Protein AF-A0A2E1ML66-F1 (afdb_monomer_lite)

Foldseek 3Di:
DDDDPPDDAPVCPPVDDDDDDDDDDPPPPQDWKWKDAQADIDIDGLVPVVVVLVVQVVHDAKMKIQPDPVSQWIWMAGQVQCKIFTGHNLDTLDMDRHHSVVVVVLVVCVSNVPDDDRDSDDPPDPVPPVVVVVVVVVVVVVVVVVVCCVPVNPVVVVVVCVVVVVPPPPPPDDDDDDPQDADSSRDGHD

pLDDT: mean 70.72, std 20.38, range [26.78, 97.06]

Structure (mmCIF, N/CA/C/O backbone):
data_AF-A0A2E1ML66-F1
#
_entry.id   AF-A0A2E1ML66-F1
#
loop_
_atom_site.group_PDB
_atom_site.id
_atom_site.type_symbol
_atom_site.label_atom_id
_atom_site.label_alt_id
_atom_site.label_comp_id
_atom_site.label_asym_id
_atom_site.label_entity_id
_atom_site.label_seq_id
_atom_site.pdbx_PDB_ins_code
_atom_site.Cartn_x
_atom_site.Cartn_y
_atom_site.Cartn_z
_atom_site.occupancy
_atom_site.B_iso_or_equiv
_atom_site.auth_seq_id
_atom_site.auth_comp_id
_atom_site.auth_asym_id
_atom_site.auth_atom_id
_atom_site.pdbx_PDB_model_num
ATOM 1 N N . MET A 1 1 ? 31.846 -11.607 -12.371 1.00 28.08 1 MET A N 1
ATOM 2 C CA . MET A 1 1 ? 31.887 -10.237 -11.825 1.00 28.08 1 MET A CA 1
ATOM 3 C C . MET A 1 1 ? 30.439 -9.795 -11.756 1.00 28.08 1 MET A C 1
ATOM 5 O O . MET A 1 1 ? 29.813 -9.690 -12.801 1.00 28.08 1 MET A O 1
ATOM 9 N N . GLU A 1 2 ? 29.871 -9.745 -10.553 1.00 26.78 2 GLU A N 1
ATOM 10 C CA . GLU A 1 2 ? 28.485 -9.322 -10.335 1.00 26.78 2 GLU A CA 1
ATOM 11 C C . GLU A 1 2 ? 28.413 -7.801 -10.421 1.00 26.78 2 GLU A C 1
ATOM 13 O O . GLU A 1 2 ? 29.158 -7.099 -9.737 1.00 26.78 2 GLU A O 1
ATOM 18 N N . TYR A 1 3 ? 27.512 -7.302 -11.257 1.00 31.62 3 TYR A N 1
ATOM 19 C CA . TYR A 1 3 ? 27.172 -5.891 -11.307 1.00 31.62 3 TYR A CA 1
ATOM 20 C C . TYR A 1 3 ? 25.820 -5.733 -10.616 1.00 31.62 3 TYR A C 1
ATOM 22 O O . TYR A 1 3 ? 24.817 -6.270 -11.081 1.00 31.62 3 TYR A O 1
ATOM 30 N N . ARG A 1 4 ? 25.795 -5.026 -9.481 1.00 32.75 4 ARG A N 1
ATOM 31 C CA . ARG A 1 4 ? 24.541 -4.560 -8.882 1.00 32.75 4 ARG A CA 1
ATOM 32 C C . ARG A 1 4 ? 24.005 -3.432 -9.752 1.00 32.75 4 ARG A C 1
ATOM 34 O O . ARG A 1 4 ? 24.628 -2.374 -9.825 1.00 32.75 4 ARG A O 1
ATOM 41 N N . ASN A 1 5 ? 22.862 -3.660 -10.390 1.00 38.47 5 ASN A N 1
ATOM 42 C CA . ASN A 1 5 ? 22.078 -2.585 -10.978 1.00 38.47 5 ASN A CA 1
ATOM 43 C C . ASN A 1 5 ? 21.561 -1.707 -9.836 1.00 38.47 5 ASN A C 1
ATOM 45 O O . ASN A 1 5 ? 20.701 -2.114 -9.062 1.00 38.47 5 ASN A O 1
ATOM 49 N N . LEU A 1 6 ? 22.130 -0.513 -9.703 1.00 42.19 6 LEU A N 1
ATOM 50 C CA . LEU A 1 6 ? 21.550 0.541 -8.885 1.00 42.19 6 LEU A CA 1
ATOM 51 C C . LEU A 1 6 ? 20.322 1.031 -9.653 1.00 42.19 6 LEU A C 1
ATOM 53 O O . LEU A 1 6 ? 20.475 1.609 -10.722 1.00 42.19 6 LEU A O 1
ATOM 57 N N . GLY A 1 7 ? 19.118 0.723 -9.171 1.00 41.38 7 GLY A N 1
ATOM 58 C CA . GLY A 1 7 ? 17.870 1.156 -9.799 1.00 41.38 7 GLY A CA 1
ATOM 59 C C . GLY A 1 7 ? 17.884 2.667 -10.036 1.00 41.38 7 GLY A C 1
ATOM 60 O O . GLY A 1 7 ? 17.899 3.453 -9.090 1.00 41.38 7 GLY A O 1
ATOM 61 N N . TYR A 1 8 ? 17.939 3.082 -11.302 1.00 47.31 8 TYR A N 1
ATOM 62 C CA . TYR A 1 8 ? 18.033 4.492 -11.667 1.00 47.31 8 TYR A CA 1
ATOM 63 C C . TYR A 1 8 ? 16.641 5.096 -11.879 1.00 47.31 8 TYR A C 1
ATOM 65 O O . TYR A 1 8 ? 15.810 4.562 -12.610 1.00 47.31 8 TYR A O 1
ATOM 73 N N . CYS A 1 9 ? 16.415 6.255 -11.258 1.00 51.44 9 CYS A N 1
ATOM 74 C CA . CYS A 1 9 ? 15.221 7.083 -11.420 1.00 51.44 9 CYS A CA 1
ATOM 75 C C . CYS A 1 9 ? 15.086 7.632 -12.859 1.00 51.44 9 CYS A C 1
ATOM 77 O O . CYS A 1 9 ? 16.076 8.039 -13.471 1.00 51.44 9 CYS A O 1
ATOM 79 N N . TYR A 1 10 ? 13.844 7.721 -13.360 1.00 48.41 10 TYR A N 1
ATOM 80 C CA . TYR A 1 10 ? 13.469 8.197 -14.705 1.00 48.41 10 TYR A CA 1
ATOM 81 C C . TYR A 1 10 ? 14.119 9.535 -15.110 1.00 48.41 10 TYR A C 1
ATOM 83 O O . TYR A 1 10 ? 14.475 9.722 -16.272 1.00 48.41 10 TYR A O 1
ATOM 91 N N . LYS A 1 11 ? 14.344 10.452 -14.159 1.00 46.97 11 LYS A N 1
ATOM 92 C CA . LYS A 1 11 ? 14.967 11.764 -14.422 1.00 46.97 11 LYS A CA 1
ATOM 93 C C . LYS A 1 11 ? 16.492 11.739 -14.598 1.00 46.97 11 LYS A C 1
ATOM 95 O O . LYS A 1 11 ? 17.054 12.745 -15.014 1.00 46.97 11 LYS A O 1
ATOM 100 N N . HIS A 1 12 ? 17.176 10.632 -14.300 1.00 50.38 12 HIS A N 1
ATOM 101 C CA . HIS A 1 12 ? 18.647 10.578 -14.278 1.00 50.38 12 HIS A CA 1
ATOM 102 C C . HIS A 1 12 ? 19.267 9.697 -15.370 1.00 50.38 12 HIS A C 1
ATOM 104 O O . HIS A 1 12 ? 20.474 9.459 -15.352 1.00 50.38 12 HIS A O 1
ATOM 110 N N . LYS A 1 13 ? 18.478 9.258 -16.358 1.00 50.44 13 LYS A N 1
ATOM 111 C CA . LYS A 1 13 ? 18.965 8.406 -17.456 1.00 50.44 13 LYS A CA 1
ATOM 112 C C . LYS A 1 13 ? 20.038 9.085 -18.324 1.00 50.44 13 LYS A C 1
ATOM 114 O O . LYS A 1 13 ? 20.899 8.404 -18.864 1.00 50.44 13 LYS A O 1
ATOM 119 N N . GLU A 1 14 ? 20.018 10.413 -18.439 1.00 51.88 14 GLU A N 1
ATOM 120 C CA . GLU A 1 14 ? 20.897 11.149 -19.365 1.00 51.88 14 GLU A CA 1
ATOM 121 C C . GLU A 1 14 ? 22.223 11.634 -18.748 1.00 51.88 14 GLU A C 1
ATOM 123 O O . GLU A 1 14 ? 23.122 12.055 -19.474 1.00 51.88 14 GLU A O 1
ATOM 128 N N . ALA A 1 15 ? 22.390 11.560 -17.421 1.00 48.19 15 ALA A N 1
ATOM 129 C CA . ALA A 1 15 ? 23.569 12.107 -16.735 1.00 48.19 15 ALA A CA 1
ATOM 130 C C . ALA A 1 15 ? 24.797 11.175 -16.750 1.00 48.19 15 ALA A C 1
ATOM 132 O O . ALA A 1 15 ? 25.911 11.609 -16.451 1.00 48.19 15 ALA A O 1
ATOM 133 N N . HIS A 1 16 ? 24.625 9.907 -17.128 1.00 44.75 16 HIS A N 1
ATOM 134 C CA . HIS A 1 16 ? 25.708 8.931 -17.188 1.00 44.75 16 HIS A CA 1
ATOM 135 C C . HIS A 1 16 ? 25.736 8.264 -18.561 1.00 44.75 16 HIS A C 1
ATOM 137 O O . HIS A 1 16 ? 24.886 7.440 -18.883 1.00 44.75 16 HIS A O 1
ATOM 143 N N . LYS A 1 17 ? 26.738 8.615 -19.377 1.00 42.28 17 LYS A N 1
ATOM 144 C CA . LYS A 1 17 ? 27.041 7.857 -20.595 1.00 42.28 17 LYS A CA 1
ATOM 145 C C . LYS A 1 17 ? 27.411 6.422 -20.196 1.00 42.28 17 LYS A C 1
ATOM 147 O O . LYS A 1 17 ? 28.351 6.265 -19.411 1.00 42.28 17 LYS A O 1
ATOM 152 N N . PRO A 1 18 ? 26.733 5.391 -20.725 1.00 43.44 18 PRO A N 1
ATOM 153 C CA . PRO A 1 18 ? 27.176 4.020 -20.552 1.00 43.44 18 PRO A CA 1
ATOM 154 C C . PRO A 1 18 ? 28.530 3.863 -21.241 1.00 43.44 18 PRO A C 1
ATOM 156 O O . PRO A 1 18 ? 28.723 4.323 -22.367 1.00 43.44 18 PRO A O 1
ATOM 159 N N . ILE A 1 19 ? 29.476 3.223 -20.564 1.00 41.84 19 ILE A N 1
ATOM 160 C CA . ILE A 1 19 ? 30.668 2.697 -21.225 1.00 41.84 19 ILE A CA 1
ATOM 161 C C . ILE A 1 19 ? 30.166 1.638 -22.229 1.00 41.84 19 ILE A C 1
ATOM 163 O O . ILE A 1 19 ? 29.432 0.732 -21.840 1.00 41.84 19 ILE A O 1
ATOM 167 N N . GLU A 1 20 ? 30.491 1.833 -23.514 1.00 44.81 20 GLU A N 1
ATOM 168 C CA . GLU A 1 20 ? 30.078 1.047 -24.699 1.00 44.81 20 GLU A CA 1
ATOM 169 C C . GLU A 1 20 ? 30.313 -0.479 -24.520 1.00 44.81 20 GLU A C 1
ATOM 171 O O . GLU A 1 20 ? 31.141 -0.879 -23.708 1.00 44.81 20 GLU A O 1
ATOM 176 N N . LYS A 1 21 ? 29.723 -1.440 -25.249 1.00 41.03 21 LYS A N 1
ATOM 177 C CA . LYS A 1 21 ? 29.093 -1.495 -26.580 1.00 41.03 21 LYS A CA 1
ATOM 178 C C . LYS A 1 21 ? 28.349 -2.843 -26.671 1.00 41.03 21 LYS A C 1
ATOM 180 O O . LYS A 1 21 ? 28.989 -3.867 -26.442 1.00 41.03 21 LYS A O 1
ATOM 185 N N . ILE A 1 22 ? 27.065 -2.885 -27.033 1.00 38.62 22 ILE A N 1
ATOM 186 C CA . ILE A 1 22 ? 26.428 -4.099 -27.583 1.00 38.62 22 ILE A CA 1
ATOM 187 C C . ILE A 1 22 ? 25.499 -3.660 -28.713 1.00 38.62 22 ILE A C 1
ATOM 189 O O . ILE A 1 22 ? 24.529 -2.941 -28.489 1.00 38.62 22 ILE A O 1
ATOM 193 N N . ASP A 1 23 ? 25.833 -4.094 -29.926 1.00 46.88 23 ASP A N 1
ATOM 194 C CA . ASP A 1 23 ? 24.954 -4.051 -31.086 1.00 46.88 23 ASP A CA 1
ATOM 195 C C . ASP A 1 23 ? 23.757 -4.977 -30.834 1.00 46.88 23 ASP A C 1
ATOM 197 O O . ASP A 1 23 ? 23.847 -6.192 -30.996 1.00 46.88 23 ASP A O 1
ATOM 201 N N . SER A 1 24 ? 22.626 -4.410 -30.431 1.00 39.28 24 SER A N 1
ATOM 202 C CA . SER A 1 24 ? 21.315 -5.020 -30.639 1.00 39.28 24 SER A CA 1
ATOM 203 C C . SER A 1 24 ? 20.256 -3.938 -30.499 1.00 39.28 24 SER A C 1
ATOM 205 O O . SER A 1 24 ? 20.097 -3.383 -29.417 1.00 39.28 24 SER A O 1
ATOM 207 N N . GLU A 1 25 ? 19.596 -3.636 -31.617 1.00 40.59 25 GLU A N 1
ATOM 208 C CA . GLU A 1 25 ? 18.355 -2.868 -31.763 1.00 40.59 25 GLU A CA 1
ATOM 209 C C . GLU A 1 25 ? 17.733 -2.403 -30.434 1.00 40.59 25 GLU A C 1
ATOM 211 O O . GLU A 1 25 ? 16.982 -3.141 -29.792 1.00 40.59 25 GLU A O 1
ATOM 216 N N . GLU A 1 26 ? 18.016 -1.158 -30.032 1.00 40.75 26 GLU A N 1
ATOM 217 C CA . GLU A 1 26 ? 17.294 -0.490 -28.949 1.00 40.75 26 GLU A CA 1
ATOM 218 C C . GLU A 1 26 ? 15.844 -0.251 -29.392 1.00 40.75 26 GLU A C 1
ATOM 220 O O . GLU A 1 26 ? 15.434 0.840 -29.792 1.00 40.75 26 GLU A O 1
ATOM 225 N N .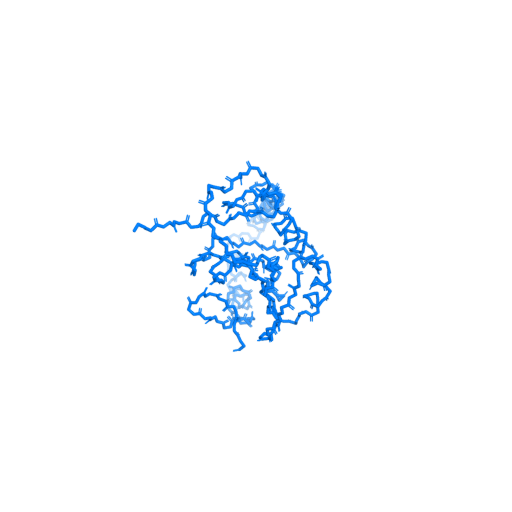 LYS A 1 27 ? 15.011 -1.285 -29.265 1.00 38.97 27 LYS A N 1
ATOM 226 C CA . LYS A 1 27 ? 13.633 -1.057 -28.853 1.00 38.97 27 LYS A CA 1
ATOM 227 C C . LYS A 1 27 ? 13.736 -0.417 -27.481 1.00 38.97 27 LYS A C 1
ATOM 229 O O . LYS A 1 27 ? 14.063 -1.101 -26.518 1.00 38.97 27 LYS A O 1
ATOM 234 N N . SER A 1 28 ? 13.504 0.892 -27.424 1.00 40.66 28 SER A N 1
ATOM 235 C CA . SER A 1 28 ? 13.158 1.620 -26.206 1.00 40.66 28 SER A CA 1
ATOM 236 C C . SER A 1 28 ? 12.235 0.737 -25.366 1.00 40.66 28 SER A C 1
ATOM 238 O O . SER A 1 28 ? 11.046 0.638 -25.665 1.00 40.66 28 SER A O 1
ATOM 240 N N . SER A 1 29 ? 12.787 0.036 -24.377 1.00 49.38 29 SER A N 1
ATOM 241 C CA . SER A 1 29 ? 12.029 -0.800 -23.460 1.00 49.38 29 SER A CA 1
ATOM 242 C C . SER A 1 29 ? 11.268 0.158 -22.562 1.00 49.38 29 SER A C 1
ATOM 244 O O . SER A 1 29 ? 11.788 0.673 -21.574 1.00 49.38 29 SER A O 1
ATOM 246 N N . GLU A 1 30 ? 10.061 0.514 -22.992 1.00 57.38 30 GLU A N 1
ATOM 247 C CA . GLU A 1 30 ? 9.160 1.319 -22.187 1.00 57.38 30 GLU A CA 1
ATOM 248 C C . GLU A 1 30 ? 8.979 0.607 -20.845 1.00 57.38 30 GLU A C 1
ATOM 250 O O . GLU A 1 30 ? 8.582 -0.556 -20.791 1.00 57.38 30 GLU A O 1
ATOM 255 N N . ALA A 1 31 ? 9.376 1.277 -19.763 1.00 73.56 31 ALA A N 1
ATOM 256 C CA . ALA A 1 31 ? 9.231 0.726 -18.429 1.00 73.56 31 ALA A CA 1
ATOM 257 C C . ALA A 1 31 ? 7.738 0.702 -18.099 1.00 73.56 31 ALA A C 1
ATOM 259 O O . ALA A 1 31 ? 7.090 1.753 -18.082 1.00 73.56 31 ALA A O 1
ATOM 260 N N . ASN A 1 32 ? 7.200 -0.486 -17.858 1.00 85.69 32 ASN A N 1
ATOM 261 C CA . ASN A 1 32 ? 5.822 -0.659 -17.436 1.00 85.69 32 ASN A CA 1
ATOM 262 C C . ASN A 1 32 ? 5.739 -0.734 -15.911 1.00 85.69 32 ASN A C 1
ATOM 264 O O . ASN A 1 32 ? 6.609 -1.299 -15.248 1.00 85.69 32 ASN A O 1
ATOM 268 N N . ILE A 1 33 ? 4.668 -0.177 -15.360 1.00 87.56 33 ILE A N 1
ATOM 269 C CA . ILE A 1 33 ? 4.325 -0.241 -13.944 1.00 87.56 33 ILE A CA 1
ATOM 270 C C . ILE A 1 33 ? 3.290 -1.342 -13.766 1.00 87.56 33 ILE A C 1
ATOM 272 O O . ILE A 1 33 ? 2.240 -1.335 -14.414 1.00 87.56 33 ILE A O 1
ATOM 276 N N . ARG A 1 34 ? 3.573 -2.270 -12.855 1.00 92.06 34 ARG A N 1
ATOM 277 C CA . ARG A 1 34 ? 2.635 -3.319 -12.450 1.00 92.06 34 ARG A CA 1
ATOM 278 C C . ARG A 1 34 ? 1.906 -2.895 -11.189 1.00 92.06 34 ARG A C 1
ATOM 280 O O . ARG A 1 34 ? 2.483 -2.298 -10.281 1.00 92.06 34 ARG A O 1
ATOM 287 N N . TYR A 1 35 ? 0.621 -3.206 -11.135 1.00 94.19 35 TYR A N 1
ATOM 288 C CA . TYR A 1 35 ? -0.203 -2.895 -9.979 1.00 94.19 35 TYR A CA 1
ATOM 289 C C . TYR A 1 35 ? -1.290 -3.945 -9.771 1.00 94.19 35 TYR A C 1
ATOM 291 O O . TYR A 1 35 ? -1.680 -4.681 -10.679 1.00 94.19 35 TYR A O 1
ATOM 299 N N . ASN A 1 36 ? -1.778 -4.034 -8.541 1.00 95.69 36 ASN A N 1
ATOM 300 C CA . ASN A 1 36 ? -2.840 -4.936 -8.135 1.00 95.69 36 ASN A CA 1
ATOM 301 C C . ASN A 1 36 ? -3.981 -4.146 -7.497 1.00 95.69 36 ASN A C 1
ATOM 303 O O . ASN A 1 36 ? -3.736 -3.270 -6.671 1.00 95.69 36 ASN A O 1
ATOM 307 N N . ILE A 1 37 ? -5.222 -4.472 -7.845 1.00 95.69 37 ILE A N 1
ATOM 308 C CA . ILE A 1 37 ? -6.418 -3.930 -7.195 1.00 95.69 37 ILE A CA 1
ATOM 309 C C . ILE A 1 37 ? -7.280 -5.102 -6.760 1.00 95.69 37 ILE A C 1
ATOM 311 O O . ILE A 1 37 ? -7.780 -5.848 -7.606 1.00 95.69 37 ILE A O 1
ATOM 315 N N . ASP A 1 38 ? -7.474 -5.238 -5.450 1.00 95.06 38 ASP A N 1
ATOM 316 C CA . ASP A 1 38 ? -8.320 -6.272 -4.849 1.00 95.06 38 ASP A CA 1
ATOM 317 C C . ASP A 1 38 ? -8.040 -7.687 -5.398 1.00 95.06 38 ASP A C 1
ATOM 319 O O . ASP A 1 38 ? -8.965 -8.433 -5.710 1.00 95.06 38 ASP A O 1
ATOM 323 N N . GLY A 1 39 ? -6.766 -8.038 -5.586 1.00 91.50 39 GLY A N 1
ATOM 324 C CA . GLY A 1 39 ? -6.323 -9.337 -6.102 1.00 91.50 39 GLY A CA 1
ATOM 325 C C . GLY A 1 39 ? -6.095 -9.375 -7.617 1.00 91.50 39 GLY A C 1
ATOM 326 O O . GLY A 1 39 ? -5.332 -10.217 -8.094 1.00 91.50 39 GLY A O 1
ATOM 327 N N . LYS A 1 40 ? -6.647 -8.434 -8.391 1.00 94.12 40 LYS A N 1
ATOM 328 C CA . LYS A 1 40 ? -6.488 -8.389 -9.856 1.00 94.12 40 LYS A CA 1
ATOM 329 C C . LYS A 1 40 ? -5.223 -7.644 -10.261 1.00 94.12 40 LYS A C 1
ATOM 331 O O . LYS A 1 40 ? -5.034 -6.510 -9.837 1.00 94.12 40 LYS A O 1
ATOM 336 N N . LYS A 1 41 ? -4.391 -8.266 -11.100 1.00 93.94 41 LYS A N 1
ATOM 337 C CA . LYS A 1 41 ? -3.137 -7.696 -11.616 1.00 93.94 41 LYS A CA 1
ATOM 338 C C . LYS A 1 41 ? -3.372 -6.903 -12.903 1.00 93.94 41 LYS A C 1
ATOM 340 O O . LYS A 1 41 ? -4.165 -7.322 -13.743 1.00 93.94 41 LYS A O 1
ATOM 345 N N . TYR A 1 42 ? -2.644 -5.806 -13.050 1.00 93.38 42 TYR A N 1
ATOM 346 C CA . TYR A 1 42 ? -2.673 -4.901 -14.191 1.00 93.38 42 TYR A CA 1
ATOM 347 C C . TYR A 1 42 ? -1.264 -4.384 -14.487 1.00 93.38 42 TYR A C 1
ATOM 349 O O . TYR A 1 42 ? -0.369 -4.456 -13.641 1.00 93.38 42 TYR A O 1
ATOM 357 N N . GLU A 1 43 ? -1.096 -3.832 -15.681 1.00 92.38 43 GLU A N 1
ATOM 358 C CA . GLU A 1 43 ? 0.153 -3.259 -16.162 1.00 92.38 43 GLU A CA 1
ATOM 359 C C . GLU A 1 43 ? -0.160 -2.022 -17.011 1.00 92.38 43 GLU A C 1
ATOM 361 O O . GLU A 1 43 ? -1.171 -1.997 -17.716 1.00 92.38 43 GLU A O 1
ATOM 366 N N . ILE A 1 44 ? 0.662 -0.982 -16.900 1.00 88.06 44 ILE A N 1
ATOM 367 C CA . ILE A 1 44 ? 0.502 0.274 -17.642 1.00 88.06 44 ILE A CA 1
ATOM 368 C C . ILE A 1 44 ? 1.863 0.877 -17.980 1.00 88.06 44 ILE A C 1
ATOM 370 O O . ILE A 1 44 ? 2.831 0.669 -17.249 1.00 88.06 44 ILE A O 1
ATOM 374 N N . SER A 1 45 ? 1.945 1.651 -19.060 1.00 85.25 45 SER A N 1
ATOM 375 C CA . SER A 1 45 ? 3.158 2.403 -19.376 1.00 85.25 45 SER A CA 1
ATOM 376 C C . SER A 1 45 ? 3.471 3.410 -18.267 1.00 85.25 45 SER A C 1
ATOM 378 O O . SER A 1 45 ? 2.590 4.131 -17.795 1.00 85.25 45 SER A O 1
ATOM 380 N N . SER A 1 46 ? 4.744 3.542 -17.890 1.00 77.69 46 SER A N 1
ATOM 381 C CA . SER A 1 46 ? 5.195 4.600 -16.969 1.00 77.69 46 SER A CA 1
ATOM 382 C C . SER A 1 46 ? 4.908 6.026 -17.465 1.00 77.69 46 SER A C 1
ATOM 384 O O . SER A 1 46 ? 4.946 6.963 -16.673 1.00 77.69 46 SER A O 1
ATOM 386 N N . LYS A 1 47 ? 4.575 6.222 -18.748 1.00 80.56 47 LYS A N 1
ATOM 387 C CA . LYS A 1 47 ? 4.136 7.523 -19.289 1.00 80.56 47 LYS A CA 1
ATOM 388 C C . LYS A 1 47 ? 2.693 7.877 -18.913 1.00 80.56 47 LYS A C 1
ATOM 390 O O . LYS A 1 47 ? 2.322 9.044 -18.969 1.00 80.56 47 LYS A O 1
ATOM 395 N N . GLU A 1 48 ? 1.901 6.890 -18.505 1.00 84.94 48 GLU A N 1
ATOM 396 C CA . GLU A 1 48 ? 0.455 6.995 -18.279 1.00 84.94 48 GLU A CA 1
ATOM 397 C C . GLU A 1 48 ? 0.102 6.820 -16.788 1.00 84.94 48 GLU A C 1
ATOM 399 O O . GLU A 1 48 ? -1.000 6.411 -16.431 1.00 84.94 48 GLU A O 1
ATOM 404 N N . ILE A 1 49 ? 1.030 7.156 -15.878 1.00 81.25 49 ILE A N 1
ATOM 405 C CA . ILE A 1 49 ? 0.853 7.019 -14.415 1.00 81.25 49 ILE A CA 1
ATOM 406 C C . ILE A 1 49 ? -0.449 7.663 -13.918 1.00 81.25 49 ILE A C 1
ATOM 408 O O . ILE A 1 49 ? -1.113 7.118 -13.037 1.00 81.25 49 ILE A O 1
ATOM 412 N N . ASP A 1 50 ? -0.834 8.811 -14.477 1.00 85.50 50 ASP A N 1
ATOM 413 C CA . ASP A 1 50 ? -2.060 9.505 -14.073 1.00 85.50 50 ASP A CA 1
ATOM 414 C C . ASP A 1 50 ? -3.327 8.690 -14.390 1.00 85.50 50 ASP A C 1
ATOM 416 O O . ASP A 1 50 ? -4.299 8.743 -13.631 1.00 85.50 50 ASP A O 1
ATOM 420 N N . GLU A 1 51 ? -3.305 7.870 -15.442 1.00 88.12 51 GLU A N 1
ATOM 421 C CA . GLU A 1 51 ? -4.415 6.982 -15.790 1.00 88.12 51 GLU A CA 1
ATOM 422 C C . GLU A 1 51 ? -4.549 5.819 -14.802 1.00 88.12 51 GLU A C 1
ATOM 424 O O . GLU A 1 51 ? -5.668 5.392 -14.517 1.00 88.12 51 GLU A O 1
ATOM 429 N N . MET A 1 52 ? -3.442 5.364 -14.200 1.00 91.38 52 MET A N 1
ATOM 430 C CA . MET A 1 52 ? -3.427 4.322 -13.161 1.00 91.38 52 MET A CA 1
ATOM 431 C C . MET A 1 52 ? -4.127 4.766 -11.869 1.00 91.38 52 MET A C 1
ATOM 433 O O . MET A 1 52 ? -4.747 3.952 -11.184 1.00 91.38 52 MET A O 1
ATOM 437 N N . LEU A 1 53 ? -4.079 6.053 -11.513 1.00 89.12 53 LEU A N 1
ATOM 438 C CA . LEU A 1 53 ? -4.685 6.545 -10.266 1.00 89.12 53 LEU A CA 1
ATOM 439 C C . LEU A 1 53 ? -6.218 6.396 -10.260 1.00 89.12 53 LEU A C 1
ATOM 441 O O . LEU A 1 53 ? -6.830 6.174 -9.211 1.00 89.12 53 LEU A O 1
ATOM 445 N N . ILE A 1 54 ? -6.848 6.472 -11.436 1.00 90.75 54 ILE A N 1
ATOM 446 C CA . ILE A 1 54 ? -8.304 6.373 -11.607 1.00 90.75 54 ILE A CA 1
ATOM 447 C C . ILE A 1 54 ? -8.851 5.009 -11.143 1.00 90.75 54 ILE A C 1
ATOM 449 O O . ILE A 1 54 ? -9.799 4.995 -10.347 1.00 90.75 54 ILE A O 1
ATOM 453 N N . PRO A 1 55 ? -8.331 3.855 -11.608 1.00 93.31 55 PRO A N 1
ATOM 454 C CA . PRO A 1 55 ? -8.763 2.554 -11.118 1.00 93.31 55 PRO A CA 1
ATOM 455 C C . PRO A 1 55 ? -8.325 2.286 -9.672 1.00 93.31 55 PRO A C 1
ATOM 457 O O . PRO A 1 55 ? -9.125 1.711 -8.933 1.00 93.31 55 PRO A O 1
ATOM 460 N N . LEU A 1 56 ? -7.148 2.748 -9.217 1.00 93.38 56 LEU A N 1
ATOM 461 C CA . LEU A 1 56 ? -6.725 2.586 -7.812 1.00 93.38 56 LEU A CA 1
ATOM 462 C C . LEU A 1 56 ? -7.733 3.211 -6.835 1.00 93.38 56 LEU A C 1
ATOM 464 O O . LEU A 1 56 ? -8.047 2.622 -5.800 1.00 93.38 56 LEU A O 1
ATOM 468 N N . LYS A 1 57 ? -8.322 4.362 -7.195 1.00 92.56 57 LYS A N 1
ATOM 469 C CA . LYS A 1 57 ? -9.362 5.033 -6.394 1.00 92.56 57 LYS A CA 1
ATOM 470 C C . LYS A 1 57 ? -10.624 4.189 -6.196 1.00 92.56 57 LYS A C 1
ATOM 472 O O . LYS A 1 57 ? -11.381 4.405 -5.254 1.00 92.56 57 LYS A O 1
ATOM 477 N N . LYS A 1 58 ? -10.872 3.231 -7.090 1.00 93.44 58 LYS A N 1
ATOM 478 C CA . LYS A 1 58 ? -12.050 2.353 -7.058 1.00 93.44 58 LYS A CA 1
ATOM 479 C C . LYS A 1 58 ? -11.814 1.065 -6.260 1.00 93.44 58 LYS A C 1
ATOM 481 O O . LYS A 1 58 ? -12.734 0.248 -6.182 1.00 93.44 58 LYS A O 1
ATOM 486 N N . ALA A 1 59 ? -10.622 0.875 -5.687 1.00 94.06 59 ALA A N 1
ATOM 487 C CA . ALA A 1 59 ? -10.307 -0.281 -4.854 1.00 94.06 59 ALA A CA 1
ATOM 488 C C . ALA A 1 59 ? -11.252 -0.371 -3.647 1.00 94.06 59 ALA A C 1
ATOM 490 O O . ALA A 1 59 ? -11.543 0.627 -2.985 1.00 94.06 59 ALA A O 1
ATOM 491 N N . LYS A 1 60 ? -11.724 -1.579 -3.341 1.00 94.00 60 LYS A N 1
ATOM 492 C CA . LYS A 1 60 ? -12.655 -1.836 -2.231 1.00 94.00 60 LYS A CA 1
ATOM 493 C C . LYS A 1 60 ? -11.944 -2.311 -0.971 1.00 94.00 60 LYS A C 1
ATOM 495 O O . LYS A 1 60 ? -12.394 -2.017 0.136 1.00 94.00 60 LYS A O 1
ATOM 500 N N . LYS A 1 61 ? -10.881 -3.098 -1.129 1.00 93.94 61 LYS A N 1
ATOM 501 C CA . LYS A 1 61 ? -10.117 -3.721 -0.045 1.00 93.94 61 LYS A CA 1
ATOM 502 C C . LYS A 1 61 ? -8.724 -3.105 0.022 1.00 93.94 61 LYS A C 1
ATOM 504 O O . LYS A 1 61 ? -8.356 -2.561 1.065 1.00 93.94 61 LYS A O 1
ATOM 509 N N . TYR A 1 62 ? -7.974 -3.191 -1.072 1.00 95.69 62 TYR A N 1
ATOM 510 C CA . TYR A 1 62 ? -6.595 -2.729 -1.146 1.00 95.69 62 TYR A CA 1
ATOM 511 C C . TYR A 1 62 ? -6.126 -2.524 -2.584 1.00 95.69 62 TYR A C 1
ATOM 513 O O . TYR A 1 62 ? -6.702 -3.049 -3.539 1.00 95.69 62 TYR A O 1
ATOM 521 N N . TRP A 1 63 ? -5.017 -1.809 -2.718 1.00 97.06 63 TRP A N 1
ATOM 522 C CA . TRP A 1 63 ? -4.234 -1.793 -3.944 1.00 97.06 63 TRP A CA 1
ATOM 523 C C . TRP A 1 63 ? -2.741 -1.920 -3.644 1.00 97.06 63 TRP A C 1
ATOM 525 O O . TRP A 1 63 ? -2.309 -1.630 -2.529 1.00 97.06 63 TRP A O 1
ATOM 535 N N . ILE A 1 64 ? -1.974 -2.381 -4.630 1.00 95.75 64 ILE A N 1
ATOM 536 C CA . ILE A 1 64 ? -0.516 -2.562 -4.583 1.00 95.75 64 ILE A CA 1
ATOM 537 C C . ILE A 1 64 ? 0.067 -1.958 -5.858 1.00 95.75 64 ILE A C 1
ATOM 539 O O . ILE A 1 64 ? -0.505 -2.160 -6.925 1.00 95.75 64 ILE A O 1
ATOM 543 N N . VAL A 1 65 ? 1.182 -1.243 -5.769 1.00 94.12 65 VAL A N 1
ATOM 544 C CA . VAL A 1 65 ? 1.932 -0.728 -6.921 1.00 94.12 65 VAL A CA 1
ATOM 545 C C . VAL A 1 65 ? 3.386 -1.141 -6.765 1.00 94.12 65 VAL A C 1
ATOM 547 O O . VAL A 1 65 ? 4.015 -0.816 -5.756 1.00 94.12 65 VAL A O 1
ATOM 550 N N . ASP A 1 66 ? 3.898 -1.862 -7.757 1.00 91.38 66 ASP A N 1
ATOM 551 C CA . ASP A 1 66 ? 5.296 -2.269 -7.814 1.00 91.38 66 ASP A CA 1
ATOM 552 C C . ASP A 1 66 ? 6.153 -1.094 -8.289 1.00 91.38 66 ASP A C 1
ATOM 554 O O . ASP A 1 66 ? 5.824 -0.418 -9.267 1.00 91.38 66 ASP A O 1
ATOM 558 N N . LEU A 1 67 ? 7.244 -0.843 -7.571 1.00 85.69 67 LEU A N 1
ATOM 559 C CA . LEU A 1 67 ? 8.170 0.261 -7.823 1.00 85.69 67 LEU A CA 1
ATOM 560 C C . LEU A 1 67 ? 9.441 -0.230 -8.521 1.00 85.69 67 LEU A C 1
ATOM 562 O O . LEU A 1 67 ? 10.018 0.494 -9.331 1.00 85.69 67 LEU A O 1
ATOM 566 N N . GLY A 1 68 ? 9.843 -1.470 -8.228 1.00 73.19 68 GLY A N 1
ATOM 567 C CA . GLY A 1 68 ? 10.973 -2.157 -8.845 1.00 73.19 68 GLY A CA 1
ATOM 568 C C . GLY A 1 68 ? 10.588 -3.082 -10.007 1.00 73.19 68 GLY A C 1
ATOM 569 O O . GLY A 1 68 ? 9.456 -3.562 -10.134 1.00 73.19 68 GLY A O 1
ATOM 570 N N . ILE A 1 69 ? 11.580 -3.391 -10.848 1.00 70.62 69 ILE A N 1
ATOM 571 C CA . ILE A 1 69 ? 11.464 -4.403 -11.916 1.00 70.62 69 ILE A CA 1
ATOM 572 C C . ILE A 1 69 ? 11.356 -5.817 -11.323 1.00 70.62 69 ILE A C 1
ATOM 574 O O . ILE A 1 69 ? 10.705 -6.681 -11.911 1.00 70.62 69 ILE A O 1
ATOM 578 N N . ASP A 1 70 ? 11.899 -6.043 -10.130 1.00 75.44 70 ASP A N 1
ATOM 579 C CA . ASP A 1 70 ? 11.933 -7.368 -9.505 1.00 75.44 70 ASP A CA 1
ATOM 580 C C . ASP A 1 70 ? 10.751 -7.613 -8.546 1.00 75.44 70 ASP A C 1
ATOM 582 O O . ASP A 1 70 ? 10.667 -8.668 -7.923 1.00 75.44 70 ASP A O 1
ATOM 586 N N . GLU A 1 71 ? 9.793 -6.673 -8.474 1.00 79.38 71 GLU A N 1
ATOM 587 C CA . GLU A 1 71 ? 8.620 -6.709 -7.574 1.00 79.38 71 GLU A CA 1
ATOM 588 C C . GLU A 1 71 ? 8.954 -6.788 -6.070 1.00 79.38 71 GLU A C 1
ATOM 590 O O . GLU A 1 71 ? 8.084 -7.075 -5.240 1.00 79.38 71 GLU A O 1
ATOM 595 N N . ASP A 1 72 ? 10.212 -6.552 -5.724 1.00 82.06 72 ASP A N 1
ATOM 596 C CA . ASP A 1 72 ? 10.772 -6.582 -4.380 1.00 82.06 72 ASP A CA 1
ATOM 597 C C . ASP A 1 72 ? 10.513 -5.281 -3.614 1.00 82.06 72 ASP A C 1
ATOM 599 O O . ASP A 1 72 ? 10.246 -5.335 -2.411 1.00 82.06 72 ASP A O 1
ATOM 603 N N . GLU A 1 73 ? 10.520 -4.147 -4.319 1.00 88.31 73 GLU A N 1
ATOM 604 C CA . GLU A 1 73 ? 10.104 -2.836 -3.820 1.00 88.31 73 GLU A CA 1
ATOM 605 C C . GLU A 1 73 ? 8.683 -2.499 -4.298 1.00 88.31 73 GLU A C 1
ATOM 607 O O . GLU A 1 73 ? 8.400 -2.432 -5.502 1.00 88.31 73 GLU A O 1
ATOM 612 N N . PHE A 1 74 ? 7.769 -2.271 -3.354 1.00 90.44 74 PHE A N 1
ATOM 613 C CA . PHE A 1 74 ? 6.377 -1.941 -3.646 1.00 90.44 74 PHE A CA 1
ATOM 614 C C . PHE A 1 74 ? 5.730 -1.099 -2.546 1.00 90.44 74 PHE A C 1
ATOM 616 O O . PHE A 1 74 ? 6.150 -1.076 -1.385 1.00 90.44 74 PHE A O 1
ATOM 623 N N . VAL A 1 75 ? 4.628 -0.446 -2.905 1.00 93.44 75 VAL A N 1
ATOM 624 C CA . VAL A 1 75 ? 3.704 0.154 -1.940 1.00 93.44 75 VAL A CA 1
ATOM 625 C C . VAL A 1 75 ? 2.342 -0.485 -2.007 1.00 93.44 75 VAL A C 1
ATOM 627 O O . VAL A 1 75 ? 1.882 -0.905 -3.066 1.00 93.44 75 VAL A O 1
ATOM 630 N N . GLN A 1 76 ? 1.665 -0.523 -0.868 1.00 95.94 76 GLN A N 1
ATOM 631 C CA . GLN A 1 76 ? 0.299 -1.013 -0.802 1.00 95.94 76 GLN A CA 1
ATOM 632 C C . GLN A 1 76 ? -0.542 -0.233 0.190 1.00 95.94 76 GLN A C 1
ATOM 634 O O . GLN A 1 76 ? -0.062 0.209 1.232 1.00 95.94 76 GLN A O 1
ATOM 639 N N . TYR A 1 77 ? -1.821 -0.098 -0.130 1.00 96.31 77 TYR A N 1
ATOM 640 C CA . TYR A 1 77 ? -2.771 0.675 0.652 1.00 96.31 77 TYR A CA 1
ATOM 641 C C . TYR A 1 77 ? -3.947 -0.182 1.085 1.00 96.31 77 TYR A C 1
ATOM 643 O O . TYR A 1 77 ? -4.588 -0.831 0.259 1.00 96.31 77 TYR A O 1
ATOM 651 N N . ALA A 1 78 ? -4.269 -0.143 2.374 1.00 95.62 78 ALA A N 1
ATOM 652 C CA . ALA A 1 78 ? -5.435 -0.813 2.933 1.00 95.62 78 ALA A CA 1
ATOM 653 C C . ALA A 1 78 ? -6.593 0.181 3.099 1.00 95.62 78 ALA A C 1
ATOM 655 O O . ALA A 1 78 ? -6.596 0.996 4.024 1.00 95.62 78 ALA A O 1
ATOM 656 N N . VAL A 1 79 ? -7.625 0.060 2.255 1.00 91.94 79 VAL A N 1
ATOM 657 C CA . VAL A 1 79 ? -8.745 1.021 2.169 1.00 91.94 79 VAL A CA 1
ATOM 658 C C . VAL A 1 79 ? -9.482 1.155 3.499 1.00 91.94 79 VAL A C 1
ATOM 660 O O . VAL A 1 79 ? -9.743 2.255 3.964 1.00 91.94 79 VAL A O 1
ATOM 663 N N . LYS A 1 80 ? -9.779 0.038 4.169 1.00 92.00 80 LYS A N 1
ATOM 664 C CA . LYS A 1 80 ? -10.490 0.076 5.459 1.00 92.00 80 LYS A CA 1
ATOM 665 C C . LYS A 1 80 ? -9.659 0.656 6.601 1.00 92.00 80 LYS A C 1
ATOM 667 O O . LYS A 1 80 ? -10.225 1.157 7.567 1.00 92.00 80 LYS A O 1
ATOM 672 N N . LYS A 1 81 ? -8.333 0.540 6.521 1.00 90.19 81 LYS A N 1
ATOM 673 C CA . LYS A 1 81 ? -7.421 1.003 7.574 1.00 90.19 81 LYS A CA 1
ATOM 674 C C . LYS A 1 81 ? -6.968 2.444 7.359 1.00 90.19 81 LYS A C 1
ATOM 676 O O . LYS A 1 81 ? -6.503 3.064 8.314 1.00 90.19 81 LYS A O 1
ATOM 681 N N . ASN A 1 82 ? -7.148 2.971 6.145 1.00 93.69 82 ASN A N 1
ATOM 682 C CA . ASN A 1 82 ? -6.550 4.222 5.692 1.00 93.69 82 ASN A CA 1
ATOM 683 C C . ASN A 1 82 ? -5.048 4.231 5.991 1.00 93.69 82 ASN A C 1
ATOM 685 O O . ASN A 1 82 ? -4.551 5.088 6.716 1.00 93.69 82 ASN A O 1
ATOM 689 N N . GLU A 1 83 ? -4.348 3.205 5.519 1.00 93.00 83 GLU A N 1
ATOM 690 C CA . GLU A 1 83 ? -2.951 2.944 5.861 1.00 93.00 83 GLU A CA 1
ATOM 691 C C . GLU A 1 83 ? -2.171 2.627 4.587 1.00 93.00 83 GLU A C 1
ATOM 693 O O . GLU A 1 83 ? -2.578 1.750 3.821 1.00 93.00 83 GLU A O 1
ATOM 698 N N . LEU A 1 84 ? -1.074 3.357 4.373 1.00 93.81 84 LEU A N 1
ATOM 699 C CA . LEU A 1 84 ? -0.118 3.136 3.294 1.00 93.81 84 LEU A CA 1
ATOM 700 C C . LEU A 1 84 ? 1.135 2.475 3.870 1.00 93.81 84 LEU A C 1
ATOM 702 O O . LEU A 1 84 ? 1.693 2.941 4.864 1.00 93.81 84 LEU A O 1
ATOM 706 N N . GLU A 1 85 ? 1.582 1.407 3.225 1.00 92.62 85 GLU A N 1
ATOM 707 C CA . GLU A 1 85 ? 2.789 0.677 3.589 1.00 92.62 85 GLU A CA 1
ATOM 708 C C . GLU A 1 85 ? 3.804 0.734 2.452 1.00 92.62 85 GLU A C 1
ATOM 710 O O . GLU A 1 85 ? 3.441 0.572 1.285 1.00 92.62 85 GLU A O 1
ATOM 715 N N . HIS A 1 86 ? 5.071 0.895 2.818 1.00 90.00 86 HIS A N 1
ATOM 716 C CA . HIS A 1 86 ? 6.216 0.750 1.930 1.00 90.00 86 HIS A CA 1
ATOM 717 C C . HIS A 1 86 ? 6.978 -0.523 2.295 1.00 90.00 86 HIS A C 1
ATOM 719 O O . HIS A 1 86 ? 7.304 -0.757 3.466 1.00 90.00 86 HIS A O 1
ATOM 725 N N . TRP A 1 87 ? 7.228 -1.348 1.287 1.00 88.69 87 TRP A N 1
ATOM 726 C CA . TRP A 1 87 ? 7.902 -2.628 1.399 1.00 88.69 87 TRP A CA 1
ATOM 727 C C . TRP A 1 87 ? 9.082 -2.680 0.445 1.00 88.69 87 TRP A C 1
ATOM 729 O O . TRP A 1 87 ? 8.971 -2.262 -0.702 1.00 88.69 87 TRP A O 1
ATOM 739 N N . ASP A 1 88 ? 10.178 -3.242 0.935 1.00 84.50 88 ASP A N 1
ATOM 740 C CA . ASP A 1 88 ? 11.388 -3.499 0.168 1.00 84.50 88 ASP A CA 1
ATOM 741 C C . ASP A 1 88 ? 11.973 -4.834 0.635 1.00 84.50 88 ASP A C 1
ATOM 743 O O . ASP A 1 88 ? 12.052 -5.106 1.840 1.00 84.50 88 ASP A O 1
ATOM 747 N N . ASN A 1 89 ? 12.345 -5.701 -0.306 1.00 85.50 89 ASN A N 1
ATOM 748 C CA . ASN A 1 89 ? 12.976 -6.990 -0.032 1.00 85.50 89 ASN A CA 1
ATOM 749 C C . ASN A 1 89 ? 12.203 -7.832 1.009 1.00 85.50 89 ASN A C 1
ATOM 751 O O . ASN A 1 89 ? 12.773 -8.389 1.952 1.00 85.50 89 ASN A O 1
ATOM 755 N N . SER A 1 90 ? 10.874 -7.910 0.847 1.00 84.38 90 SER A N 1
ATOM 756 C CA . SER A 1 90 ? 9.939 -8.614 1.752 1.00 84.38 90 SER A CA 1
ATOM 757 C C . SER A 1 90 ? 9.925 -8.099 3.198 1.00 84.38 90 SER A C 1
ATOM 759 O O . SER A 1 90 ? 9.429 -8.767 4.109 1.00 84.38 90 SER A O 1
ATOM 761 N N . LYS A 1 91 ? 10.454 -6.899 3.439 1.00 84.19 91 LYS A N 1
ATOM 762 C CA . LYS A 1 91 ? 10.413 -6.231 4.737 1.00 84.19 91 LYS A CA 1
ATOM 763 C C . LYS A 1 91 ? 9.566 -4.981 4.624 1.00 84.19 91 LYS A C 1
ATOM 765 O O . LYS A 1 91 ? 9.767 -4.151 3.744 1.00 84.19 91 LYS A O 1
ATOM 770 N N . LYS A 1 92 ? 8.639 -4.819 5.566 1.00 87.62 92 LYS A N 1
ATOM 771 C CA . LYS A 1 92 ? 7.938 -3.550 5.727 1.00 87.62 92 LYS A CA 1
ATOM 772 C C . LYS A 1 92 ? 8.935 -2.522 6.237 1.00 87.62 92 LYS A C 1
ATOM 774 O O . LYS A 1 92 ? 9.393 -2.638 7.374 1.00 87.62 92 LYS A O 1
ATOM 779 N N . ILE A 1 93 ? 9.254 -1.544 5.404 1.00 85.94 93 ILE A N 1
ATOM 780 C CA . ILE A 1 93 ? 10.174 -0.465 5.752 1.00 85.94 93 ILE A CA 1
ATOM 781 C C . ILE A 1 93 ? 9.432 0.548 6.608 1.00 85.94 93 ILE A C 1
ATOM 783 O O . ILE A 1 93 ? 9.889 0.901 7.691 1.00 85.94 93 ILE A O 1
ATOM 787 N N . GLU A 1 94 ? 8.240 0.956 6.171 1.00 86.75 94 GLU A N 1
ATOM 788 C CA . GLU A 1 94 ? 7.465 1.974 6.869 1.00 86.75 94 GLU A CA 1
ATOM 789 C C . GLU A 1 94 ? 5.947 1.716 6.722 1.00 86.75 94 GLU A C 1
ATOM 791 O O . GLU A 1 94 ? 5.479 1.162 5.724 1.00 86.75 94 GLU A O 1
ATOM 796 N N . THR A 1 95 ? 5.158 2.141 7.720 1.00 89.94 95 THR A N 1
ATOM 797 C CA . THR A 1 95 ? 3.700 2.341 7.581 1.00 89.94 95 THR A CA 1
ATOM 798 C C . THR A 1 95 ? 3.255 3.727 8.068 1.00 89.94 95 THR A C 1
ATOM 800 O O . THR A 1 95 ? 3.816 4.251 9.034 1.00 89.94 95 THR A O 1
ATOM 803 N N . LYS A 1 96 ? 2.251 4.327 7.417 1.00 89.00 96 LYS A N 1
ATOM 804 C CA . LYS A 1 96 ? 1.630 5.583 7.854 1.00 89.00 96 LYS A CA 1
ATOM 805 C C . LYS A 1 96 ? 0.127 5.584 7.596 1.00 89.00 96 LYS A C 1
ATOM 807 O O . LYS A 1 96 ? -0.351 5.234 6.516 1.00 89.00 96 LYS A O 1
ATOM 812 N N . LYS A 1 97 ? -0.626 6.037 8.601 1.00 92.38 97 LYS A N 1
ATOM 813 C CA . LYS A 1 97 ? -2.067 6.269 8.484 1.00 92.38 97 LYS A CA 1
ATOM 814 C C . LYS A 1 97 ? -2.312 7.545 7.677 1.00 92.38 97 LYS A C 1
ATOM 816 O O . LYS A 1 97 ? -1.846 8.608 8.078 1.00 92.38 97 LYS A O 1
ATOM 821 N N . MET A 1 98 ? -3.025 7.429 6.563 1.00 89.25 98 MET A N 1
ATOM 822 C CA . MET A 1 98 ? -3.350 8.532 5.658 1.00 89.25 98 MET A CA 1
ATOM 823 C C . MET A 1 98 ? -4.581 8.213 4.805 1.00 89.25 98 MET A C 1
ATOM 825 O O . MET A 1 98 ? -4.870 7.052 4.488 1.00 89.25 98 MET A O 1
ATOM 829 N N . ILE A 1 99 ? -5.320 9.252 4.425 1.00 93.00 99 ILE A N 1
ATOM 830 C CA . ILE A 1 99 ? -6.465 9.095 3.518 1.00 93.00 99 ILE A CA 1
ATOM 831 C C . ILE A 1 99 ? -5.992 8.799 2.089 1.00 93.00 99 ILE A C 1
ATOM 833 O O . ILE A 1 99 ? -4.830 9.010 1.743 1.00 93.00 99 ILE A O 1
ATOM 837 N N . MET A 1 100 ? -6.891 8.284 1.254 1.00 91.12 100 MET A N 1
ATOM 838 C CA . MET A 1 100 ? -6.552 7.801 -0.086 1.00 91.12 100 MET A CA 1
ATOM 839 C C . MET A 1 100 ? -5.961 8.907 -0.972 1.00 91.12 100 MET A C 1
ATOM 841 O O . MET A 1 100 ? -5.013 8.668 -1.715 1.00 91.12 100 MET A O 1
ATOM 845 N N . GLU A 1 101 ? -6.483 10.126 -0.863 1.00 90.44 101 GLU A N 1
ATOM 846 C CA . GLU A 1 101 ? -5.989 11.293 -1.591 1.00 90.44 101 GLU A CA 1
ATOM 847 C C . GLU A 1 101 ? -4.534 11.621 -1.229 1.00 90.44 101 GLU A C 1
ATOM 849 O O . GLU A 1 101 ? -3.718 11.854 -2.118 1.00 90.44 101 GLU A O 1
ATOM 854 N N . GLU A 1 102 ? -4.191 11.580 0.061 1.00 90.19 102 GLU A N 1
ATOM 855 C CA . GLU A 1 102 ? -2.818 11.784 0.541 1.00 90.19 102 GLU A CA 1
ATOM 856 C C . GLU A 1 102 ? -1.894 10.666 0.046 1.00 90.19 102 GLU A C 1
ATOM 858 O O . GLU A 1 102 ? -0.807 10.946 -0.459 1.00 90.19 102 GLU A O 1
ATOM 863 N N . ALA A 1 103 ? -2.359 9.413 0.093 1.00 91.69 103 ALA A N 1
ATOM 864 C CA . ALA A 1 103 ? -1.613 8.267 -0.420 1.00 91.69 103 ALA A CA 1
ATOM 865 C C . ALA A 1 103 ? -1.294 8.399 -1.917 1.00 91.69 103 ALA A C 1
ATOM 867 O O . ALA A 1 103 ? -0.191 8.051 -2.340 1.00 91.69 103 ALA A O 1
ATOM 868 N N . PHE A 1 104 ? -2.211 8.941 -2.723 1.00 90.88 104 PHE A N 1
ATOM 869 C CA . PHE A 1 104 ? -1.956 9.195 -4.144 1.00 90.88 104 PHE A CA 1
ATOM 870 C C . PHE A 1 104 ? -0.957 10.317 -4.384 1.00 90.88 104 PHE A C 1
ATOM 872 O O . PHE A 1 104 ? -0.126 10.192 -5.283 1.00 90.88 104 PHE A O 1
ATOM 879 N N . VAL A 1 105 ? -0.990 11.382 -3.582 1.00 87.88 105 VAL A N 1
ATOM 880 C CA . VAL A 1 105 ? 0.034 12.435 -3.648 1.00 87.88 105 VAL A CA 1
ATOM 881 C C . VAL A 1 105 ? 1.412 11.843 -3.345 1.00 87.88 105 VAL A C 1
ATOM 883 O O . VAL A 1 105 ? 2.355 12.073 -4.105 1.00 87.88 105 VAL A O 1
ATOM 886 N N . THR A 1 106 ? 1.522 11.022 -2.295 1.00 87.69 106 THR A N 1
ATOM 887 C CA . THR A 1 106 ? 2.767 10.326 -1.939 1.00 87.69 106 THR A CA 1
ATOM 888 C C . THR A 1 106 ? 3.239 9.398 -3.059 1.00 87.69 106 THR A C 1
ATOM 890 O O . THR A 1 106 ? 4.391 9.492 -3.483 1.00 87.69 106 THR A O 1
ATOM 893 N N . LEU A 1 107 ? 2.352 8.548 -3.584 1.00 88.44 107 LEU A N 1
ATOM 894 C CA . LEU A 1 107 ? 2.660 7.632 -4.684 1.00 88.44 107 LEU A CA 1
ATOM 895 C C . LEU A 1 107 ? 3.148 8.389 -5.928 1.00 88.44 107 LEU A C 1
ATOM 897 O O . LEU A 1 107 ? 4.181 8.039 -6.494 1.00 88.44 107 LEU A O 1
ATOM 901 N N . LYS A 1 108 ? 2.444 9.453 -6.335 1.00 86.00 108 LYS A N 1
ATOM 902 C CA . LYS A 1 108 ? 2.795 10.248 -7.520 1.00 86.00 108 LYS A CA 1
ATOM 903 C C . LYS A 1 108 ? 4.148 10.939 -7.369 1.00 86.00 108 LYS A C 1
ATOM 905 O O . LYS A 1 108 ? 4.942 10.918 -8.305 1.00 86.00 108 LYS A O 1
ATOM 910 N N . SER A 1 109 ? 4.432 11.517 -6.201 1.00 81.81 109 SER A N 1
ATOM 911 C CA . SER A 1 109 ? 5.734 12.139 -5.915 1.00 81.81 109 SER A CA 1
ATOM 912 C C . SER A 1 109 ? 6.885 11.132 -6.043 1.00 81.81 109 SER A C 1
ATOM 914 O O . SER A 1 109 ? 7.929 11.442 -6.622 1.00 81.81 109 SER A O 1
ATOM 916 N N . LYS A 1 110 ? 6.668 9.898 -5.577 1.00 80.69 110 LYS A N 1
ATOM 917 C CA . LYS A 1 110 ? 7.673 8.831 -5.610 1.00 80.69 110 LYS A CA 1
ATOM 918 C C . LYS A 1 110 ? 7.892 8.262 -7.004 1.00 80.69 110 LYS A C 1
ATOM 920 O O . LYS A 1 110 ? 9.038 8.179 -7.437 1.00 80.69 110 LYS A O 1
ATOM 925 N N . LEU A 1 111 ? 6.822 7.988 -7.749 1.00 80.94 111 LEU A N 1
ATOM 926 C CA . LEU A 1 111 ? 6.927 7.607 -9.162 1.00 80.94 111 LEU A CA 1
ATOM 927 C C . LEU A 1 111 ? 7.550 8.728 -10.018 1.00 80.94 111 LEU A C 1
ATOM 929 O O . LEU A 1 111 ? 8.262 8.452 -10.978 1.00 80.94 111 LEU A O 1
ATOM 933 N N . GLY A 1 112 ? 7.334 9.995 -9.647 1.00 71.31 112 GLY A N 1
ATOM 934 C CA . GLY A 1 112 ? 7.936 11.169 -10.288 1.00 71.31 112 GLY A CA 1
ATOM 935 C C . GLY A 1 112 ? 9.414 11.418 -9.948 1.00 71.31 112 GLY A C 1
ATOM 936 O O . GLY A 1 112 ? 10.015 12.341 -10.511 1.00 71.31 112 GLY A O 1
ATOM 937 N N . GLY A 1 113 ? 10.002 10.616 -9.050 1.00 64.06 113 GLY A N 1
ATOM 938 C CA . GLY A 1 113 ? 11.423 10.663 -8.710 1.00 64.06 113 GLY A CA 1
ATOM 939 C C . GLY A 1 113 ? 11.845 11.823 -7.809 1.00 64.06 113 GLY A C 1
ATOM 940 O O . GLY A 1 113 ? 13.016 12.193 -7.821 1.00 64.06 113 GLY A O 1
ATOM 941 N N . ASP A 1 114 ? 10.910 12.426 -7.073 1.00 52.34 114 ASP A N 1
ATOM 942 C CA . ASP A 1 114 ? 11.136 13.684 -6.344 1.00 52.34 114 ASP A CA 1
ATOM 943 C C . ASP A 1 114 ? 11.706 13.490 -4.922 1.00 52.34 114 ASP A C 1
ATOM 945 O O . ASP A 1 114 ? 12.027 14.452 -4.233 1.00 52.34 114 ASP A O 1
ATOM 949 N N . LEU A 1 115 ? 11.846 12.243 -4.453 1.00 49.22 115 LEU A N 1
ATOM 950 C CA . LEU A 1 115 ? 12.227 11.933 -3.071 1.00 49.22 115 LEU A CA 1
ATOM 951 C C . LEU A 1 115 ? 13.246 10.792 -3.007 1.00 49.22 115 LEU A C 1
ATOM 953 O O . LEU A 1 115 ? 13.045 9.744 -3.618 1.00 49.22 115 LEU A O 1
ATOM 957 N N . GLY A 1 116 ? 14.297 10.971 -2.199 1.00 52.00 116 GLY A N 1
ATOM 958 C CA . GLY A 1 116 ? 15.318 9.953 -1.935 1.00 52.00 116 GLY A CA 1
ATOM 959 C C . GLY A 1 116 ? 14.744 8.606 -1.466 1.00 52.00 116 GLY A C 1
ATOM 960 O O . GLY A 1 116 ? 13.653 8.530 -0.893 1.00 52.00 116 GLY A O 1
ATOM 961 N N . HIS A 1 117 ? 15.501 7.538 -1.723 1.00 52.25 117 HIS A N 1
ATOM 962 C CA . HIS A 1 117 ? 15.069 6.136 -1.621 1.00 52.25 117 HIS A CA 1
ATOM 963 C C . HIS A 1 117 ? 14.882 5.602 -0.188 1.00 52.25 117 HIS A C 1
ATOM 965 O O . HIS A 1 117 ? 14.450 4.472 -0.013 1.00 52.25 117 HIS A O 1
ATOM 971 N N . THR A 1 118 ? 15.208 6.373 0.853 1.00 56.72 118 THR A N 1
ATOM 972 C CA . THR A 1 118 ? 15.371 5.815 2.210 1.00 56.72 118 THR A CA 1
ATOM 973 C C . THR A 1 118 ? 14.238 6.117 3.188 1.00 56.72 118 THR A C 1
ATOM 975 O O . THR A 1 118 ? 14.109 5.395 4.169 1.00 56.72 118 THR A O 1
ATOM 978 N N . LYS A 1 119 ? 13.415 7.147 2.944 1.00 62.78 119 LYS A N 1
ATOM 979 C CA . LYS A 1 119 ? 12.266 7.512 3.793 1.00 62.78 119 LYS A CA 1
ATOM 980 C C . LYS A 1 119 ? 11.140 8.064 2.918 1.00 62.78 119 LYS A C 1
ATOM 982 O O . LYS A 1 119 ? 11.376 8.922 2.057 1.00 62.78 119 LYS A O 1
ATOM 987 N N . TRP A 1 120 ? 9.928 7.521 3.040 1.00 71.00 120 TRP A N 1
ATOM 988 C CA . TRP A 1 120 ? 8.792 7.915 2.191 1.00 71.00 120 TRP A CA 1
ATOM 989 C C . TRP A 1 120 ? 7.990 9.065 2.780 1.00 71.00 120 TRP A C 1
ATOM 991 O O . TRP A 1 120 ? 7.405 9.860 2.045 1.00 71.00 120 TRP A O 1
ATOM 1001 N N . TRP A 1 121 ? 8.030 9.197 4.097 1.00 73.19 121 TRP A N 1
ATOM 1002 C CA . TRP A 1 121 ? 7.451 10.311 4.827 1.00 73.19 121 TRP A CA 1
ATOM 1003 C C . TRP A 1 121 ? 8.432 10.760 5.910 1.00 73.19 121 TRP A C 1
ATOM 1005 O O . TRP A 1 121 ? 8.776 9.990 6.801 1.00 73.19 121 TRP A O 1
ATOM 1015 N N . GLY A 1 122 ? 8.904 12.007 5.821 1.00 55.81 122 GLY A N 1
ATOM 1016 C CA . GLY A 1 122 ? 9.706 12.649 6.869 1.00 55.81 122 GLY A CA 1
ATOM 1017 C C . GLY A 1 122 ? 8.919 12.809 8.176 1.00 55.81 122 GLY A C 1
ATOM 1018 O O . GLY A 1 122 ? 7.686 12.798 8.159 1.00 55.81 122 GLY A O 1
ATOM 1019 N N . ASP A 1 123 ? 9.629 12.966 9.300 1.00 47.66 123 ASP A N 1
ATOM 1020 C CA . ASP A 1 123 ? 9.059 13.164 10.653 1.00 47.66 123 ASP A CA 1
ATOM 1021 C C . ASP A 1 123 ? 8.442 14.561 10.852 1.00 47.66 123 ASP A C 1
ATOM 1023 O O . ASP A 1 123 ? 8.382 15.083 11.966 1.00 47.66 123 ASP A O 1
ATOM 1027 N N . ASP A 1 124 ? 7.960 15.185 9.783 1.00 46.34 124 ASP A N 1
ATOM 1028 C CA . ASP A 1 124 ? 7.424 16.533 9.852 1.00 46.34 124 ASP A CA 1
ATOM 1029 C C . ASP A 1 124 ? 5.981 16.483 10.396 1.00 46.34 124 ASP A C 1
ATOM 1031 O O . ASP A 1 124 ? 4.987 16.338 9.684 1.00 46.34 124 ASP A O 1
ATOM 1035 N N . GLU A 1 125 ? 5.916 16.544 11.728 1.00 45.41 125 GLU A N 1
ATOM 1036 C CA . GLU A 1 125 ? 4.929 17.277 12.531 1.00 45.41 125 GLU A CA 1
ATOM 1037 C C . GLU A 1 125 ? 3.442 16.875 12.468 1.00 45.41 125 GLU A C 1
ATOM 1039 O O . GLU A 1 125 ? 2.555 17.726 12.371 1.00 45.41 125 GLU A O 1
ATOM 1044 N N . VAL A 1 126 ? 3.113 15.601 12.709 1.00 42.31 126 VAL A N 1
ATOM 1045 C CA . VAL A 1 126 ? 1.763 15.242 13.222 1.00 42.31 126 VAL A CA 1
ATOM 1046 C C . VAL A 1 126 ? 1.787 14.809 14.697 1.00 42.31 126 VAL A C 1
ATOM 1048 O O . VAL A 1 126 ? 0.740 14.617 15.311 1.00 42.31 126 VAL A O 1
ATOM 1051 N N . GLU A 1 127 ? 2.955 14.768 15.345 1.00 40.66 127 GLU A N 1
ATOM 1052 C CA . GLU A 1 127 ? 3.041 14.447 16.781 1.00 40.66 127 GLU A CA 1
ATOM 1053 C C . GLU A 1 127 ? 2.709 15.622 17.722 1.00 40.66 127 GLU A C 1
ATOM 1055 O O . GLU A 1 127 ? 2.409 15.404 18.895 1.00 40.66 127 GLU A O 1
ATOM 1060 N N . ASN A 1 128 ? 2.646 16.869 17.239 1.00 42.16 128 ASN A N 1
ATOM 1061 C CA . ASN A 1 128 ? 2.494 18.036 18.126 1.00 42.16 128 ASN A CA 1
ATOM 1062 C C . ASN A 1 128 ? 1.068 18.595 18.291 1.00 42.16 128 ASN A C 1
ATOM 1064 O O . ASN A 1 128 ? 0.858 19.510 19.095 1.00 42.16 128 ASN A O 1
ATOM 1068 N N . LYS A 1 129 ? 0.065 18.051 17.585 1.00 42.88 129 LYS A N 1
ATOM 1069 C CA . LYS A 1 129 ? -1.351 18.431 17.790 1.00 42.88 129 LYS A CA 1
ATOM 1070 C C . LYS A 1 129 ? -2.123 17.458 18.678 1.00 42.88 129 LYS A C 1
ATOM 1072 O O . LYS A 1 129 ? -2.995 17.902 19.425 1.00 42.88 129 LYS A O 1
ATOM 1077 N N . LEU A 1 130 ? -1.787 16.165 18.653 1.00 47.47 130 LEU A N 1
ATOM 1078 C CA . LEU A 1 130 ? -2.455 15.173 19.501 1.00 47.47 130 LEU A CA 1
ATOM 1079 C C . LEU A 1 130 ? -1.994 15.258 20.963 1.00 47.47 130 LEU A C 1
ATOM 1081 O O . LEU A 1 130 ? -2.819 15.121 21.862 1.00 47.47 130 LEU A O 1
ATOM 1085 N N . SER A 1 131 ? -0.713 15.554 21.209 1.00 56.22 131 SER A N 1
ATOM 1086 C CA . SER A 1 131 ? -0.143 15.649 22.561 1.00 56.22 131 SER A CA 1
ATOM 1087 C C . SER A 1 131 ? -0.771 16.777 23.381 1.00 56.22 131 SER A C 1
ATOM 1089 O O . SER A 1 131 ? -1.202 16.548 24.506 1.00 56.22 131 SER A O 1
ATOM 1091 N N . LYS A 1 132 ? -0.932 17.978 22.810 1.00 56.97 132 LYS A N 1
ATOM 1092 C CA . LYS A 1 132 ? -1.561 19.111 23.514 1.00 56.97 132 LYS A CA 1
ATOM 1093 C C . LYS A 1 132 ? -3.031 18.849 23.849 1.00 56.97 132 LYS A C 1
ATOM 1095 O O . LYS A 1 132 ? -3.463 19.178 24.949 1.00 56.97 132 LYS A O 1
ATOM 1100 N N . SER A 1 133 ? -3.788 18.230 22.939 1.00 59.28 133 SER A N 1
ATOM 1101 C CA . SER A 1 133 ? -5.197 17.900 23.188 1.00 59.28 133 SER A CA 1
ATOM 1102 C C . SER A 1 133 ? -5.351 16.774 24.214 1.00 59.28 133 SER A C 1
ATOM 1104 O O . SER A 1 133 ? -6.179 16.902 25.112 1.00 59.28 133 SER A O 1
ATOM 1106 N N . LEU A 1 134 ? -4.522 15.726 24.149 1.00 64.69 134 LEU A N 1
ATOM 1107 C CA . LEU A 1 134 ? -4.510 14.649 25.144 1.00 64.69 134 LEU A CA 1
ATOM 1108 C C . LEU A 1 134 ? -4.104 15.153 26.529 1.00 64.69 134 LEU A C 1
ATOM 1110 O O . LEU A 1 134 ? -4.751 14.798 27.505 1.00 64.69 134 LEU A O 1
ATOM 1114 N N . ILE A 1 135 ? -3.097 16.024 26.624 1.00 74.44 135 ILE A N 1
ATOM 1115 C CA . ILE A 1 135 ? -2.676 16.617 27.901 1.00 74.44 135 ILE A CA 1
ATOM 1116 C C . ILE A 1 135 ? -3.815 17.439 28.516 1.00 74.44 135 ILE A C 1
ATOM 1118 O O . ILE A 1 135 ? -4.082 17.302 29.706 1.00 74.44 135 ILE A O 1
ATOM 1122 N N . ILE A 1 136 ? -4.533 18.242 27.723 1.00 76.62 136 ILE A N 1
ATOM 1123 C CA . ILE A 1 136 ? -5.687 19.013 28.218 1.00 76.62 136 ILE A CA 1
ATOM 1124 C C . ILE A 1 136 ? -6.806 18.080 28.696 1.00 76.62 136 ILE A C 1
ATOM 1126 O O . ILE A 1 136 ? -7.355 18.296 29.774 1.00 76.62 136 ILE A O 1
ATOM 1130 N N . VAL A 1 137 ? -7.119 17.021 27.944 1.00 77.62 137 VAL A N 1
ATOM 1131 C CA . VAL A 1 137 ? -8.141 16.036 28.340 1.00 77.62 137 VAL A CA 1
ATOM 1132 C C . VAL A 1 137 ? -7.740 15.306 29.624 1.00 77.62 137 VAL A C 1
ATOM 1134 O O . VAL A 1 137 ? -8.569 15.153 30.517 1.00 77.62 137 VAL A O 1
ATOM 1137 N N . ILE A 1 138 ? -6.469 14.918 29.761 1.00 81.06 138 ILE A N 1
ATOM 1138 C CA . ILE A 1 138 ? -5.935 14.283 30.973 1.00 81.06 138 ILE A CA 1
ATOM 1139 C C . ILE A 1 138 ? -6.035 15.241 32.166 1.00 81.06 138 ILE A C 1
ATOM 1141 O O . ILE A 1 138 ? -6.514 14.841 33.224 1.00 81.06 138 ILE A O 1
ATOM 1145 N N . LEU A 1 139 ? -5.657 16.512 32.001 1.00 81.38 139 LEU A N 1
ATOM 1146 C CA . LEU A 1 139 ? -5.744 17.513 33.069 1.00 81.38 139 LEU A CA 1
ATOM 1147 C C . LEU A 1 139 ? -7.192 17.777 33.501 1.00 81.38 139 LEU A C 1
ATOM 1149 O O . LEU A 1 139 ? -7.464 17.835 34.699 1.00 81.38 139 LEU A O 1
ATOM 1153 N N . ILE A 1 140 ? -8.129 17.881 32.553 1.00 83.12 140 ILE A N 1
ATOM 1154 C CA . ILE A 1 140 ? -9.562 18.035 32.855 1.00 83.12 140 ILE A CA 1
ATOM 1155 C C . ILE A 1 140 ? -10.093 16.791 33.573 1.00 83.12 140 ILE A C 1
ATOM 1157 O O . ILE A 1 140 ? -10.805 16.916 34.566 1.00 83.12 140 ILE A O 1
ATOM 1161 N N . SER A 1 141 ? -9.713 15.593 33.122 1.00 80.25 141 SER A N 1
ATOM 1162 C CA . SER A 1 141 ? -10.123 14.341 33.761 1.00 80.25 141 SER A CA 1
ATOM 1163 C C . SER A 1 141 ? -9.614 14.241 35.200 1.00 80.25 141 SER A C 1
ATOM 1165 O O . SER A 1 141 ? -10.368 13.825 36.075 1.00 80.25 141 SER A O 1
ATOM 1167 N N . ILE A 1 142 ? -8.367 14.643 35.464 1.00 83.81 142 ILE A N 1
ATOM 1168 C CA . ILE A 1 142 ? -7.795 14.666 36.819 1.00 83.81 142 ILE A CA 1
ATOM 1169 C C . ILE A 1 142 ? -8.529 15.689 37.690 1.00 83.81 142 ILE A C 1
ATOM 1171 O O . ILE A 1 142 ? -8.875 15.379 38.827 1.00 83.81 142 ILE A O 1
ATOM 1175 N N . LEU A 1 143 ? -8.823 16.881 37.162 1.00 84.00 143 LEU A N 1
ATOM 1176 C CA . LEU A 1 143 ? -9.565 17.909 37.893 1.00 84.00 143 LEU A CA 1
ATOM 1177 C C . LEU A 1 143 ? -10.956 17.404 38.305 1.00 84.00 143 LEU A C 1
ATOM 1179 O O . LEU A 1 143 ? -11.317 17.477 39.478 1.00 84.00 143 LEU A O 1
ATOM 1183 N N . ILE A 1 144 ? -11.710 16.828 37.366 1.00 80.94 144 ILE A N 1
ATOM 1184 C CA . ILE A 1 144 ? -13.029 16.244 37.642 1.00 80.94 144 ILE A CA 1
ATOM 1185 C C . ILE A 1 144 ? -12.908 15.134 38.693 1.00 80.94 144 ILE A C 1
ATOM 1187 O O . ILE A 1 144 ? -13.673 15.111 39.654 1.00 80.94 144 ILE A O 1
ATOM 1191 N N . PHE A 1 145 ? -11.908 14.260 38.562 1.00 74.38 145 PHE A N 1
ATOM 1192 C CA . PHE A 1 145 ? -11.651 13.184 39.517 1.00 74.38 145 PHE A CA 1
ATOM 1193 C C . PHE A 1 145 ? -11.388 13.713 40.935 1.00 74.38 145 PHE A C 1
ATOM 1195 O O . PHE A 1 145 ? -11.940 13.192 41.903 1.00 74.38 145 PHE A O 1
ATOM 1202 N N . THR A 1 146 ? -10.609 14.792 41.071 1.00 76.38 146 THR A N 1
ATOM 1203 C CA . THR A 1 146 ? -10.356 15.421 42.377 1.00 76.38 146 THR A CA 1
ATOM 1204 C C . THR A 1 146 ? -11.604 16.052 42.987 1.00 76.38 146 THR A C 1
ATOM 1206 O O . THR A 1 146 ? -11.793 15.936 44.195 1.00 76.38 146 THR A O 1
ATOM 1209 N N . ILE A 1 147 ? -12.480 16.657 42.175 1.00 77.00 147 ILE A N 1
ATOM 1210 C CA . ILE A 1 147 ? -13.743 17.250 42.642 1.00 77.00 147 ILE A CA 1
ATOM 1211 C C . ILE A 1 147 ? -14.680 16.154 43.160 1.00 77.00 147 ILE A C 1
ATOM 1213 O O . ILE A 1 147 ? -15.196 16.263 44.270 1.00 77.00 147 ILE A O 1
ATOM 1217 N N . ILE A 1 148 ? -14.830 15.060 42.405 1.00 69.69 148 ILE A N 1
ATOM 1218 C CA . ILE A 1 148 ? -15.689 13.930 42.786 1.00 69.69 148 ILE A CA 1
ATOM 1219 C C . ILE A 1 148 ? -15.213 13.295 44.100 1.00 69.69 148 ILE A C 1
ATOM 1221 O O . ILE A 1 148 ? -16.027 13.011 44.978 1.00 69.69 148 ILE A O 1
ATOM 1225 N N . ILE A 1 149 ? -13.899 13.108 44.270 1.00 70.38 149 ILE A N 1
ATOM 1226 C CA . ILE A 1 149 ? -13.329 12.570 45.514 1.00 70.38 149 ILE A CA 1
ATOM 1227 C C . ILE A 1 149 ? -13.600 13.493 46.708 1.00 70.38 149 ILE A C 1
ATOM 1229 O O . ILE A 1 149 ? -13.881 12.995 47.801 1.00 70.38 149 ILE A O 1
ATOM 1233 N N . LEU A 1 150 ? -13.512 14.812 46.512 1.00 70.62 150 LEU A N 1
ATOM 1234 C CA . LEU A 1 150 ? -13.727 15.791 47.577 1.00 70.62 150 LEU A CA 1
ATOM 1235 C C . LEU A 1 150 ? -15.189 15.834 48.039 1.00 70.62 150 LEU A C 1
ATOM 1237 O O . LEU A 1 150 ? -15.448 16.024 49.224 1.00 70.62 150 LEU A O 1
ATOM 1241 N N . GLU A 1 151 ? -16.129 15.675 47.107 1.00 66.88 151 GLU A N 1
ATOM 1242 C CA . GLU A 1 151 ? -17.562 15.849 47.358 1.00 66.88 151 GLU A CA 1
ATOM 1243 C C . GLU A 1 151 ? -18.245 14.563 47.850 1.00 66.88 151 GLU A C 1
ATOM 1245 O O . GLU A 1 151 ? -19.111 14.617 48.720 1.00 66.88 151 GLU A O 1
ATOM 1250 N N . GLN A 1 152 ? -17.841 13.397 47.335 1.00 64.19 152 GLN A N 1
ATOM 1251 C CA . GLN A 1 152 ? -18.507 12.109 47.602 1.00 64.19 152 GLN A CA 1
ATOM 1252 C C . GLN A 1 152 ? -17.730 11.223 48.595 1.00 64.19 152 GLN A C 1
ATOM 1254 O O . GLN A 1 152 ? -18.262 10.251 49.133 1.00 64.19 152 GLN A O 1
ATOM 1259 N N . GLY A 1 153 ? -16.458 11.545 48.857 1.00 65.44 153 GLY A N 1
ATOM 1260 C CA . GLY A 1 153 ? -15.555 10.698 49.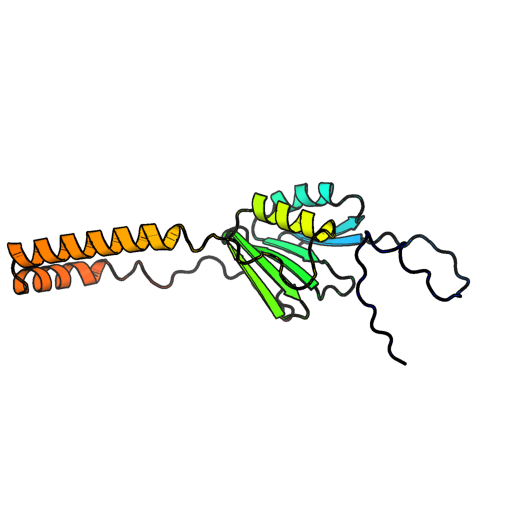630 1.00 65.44 153 GLY A CA 1
ATOM 1261 C C . GLY A 1 153 ? -15.112 9.443 48.862 1.00 65.44 153 GLY A C 1
ATOM 1262 O O . GLY A 1 153 ? -15.859 8.824 48.104 1.00 65.44 153 GLY A O 1
ATOM 1263 N N . ILE A 1 154 ? -13.862 9.029 49.083 1.00 63.28 154 ILE A N 1
ATOM 1264 C CA . ILE A 1 154 ? -13.187 7.960 48.317 1.00 63.28 154 ILE A CA 1
ATOM 1265 C C . ILE A 1 154 ? -13.973 6.633 48.336 1.00 63.28 154 ILE A C 1
ATOM 1267 O O . ILE A 1 154 ? -14.022 5.919 47.336 1.00 63.28 154 ILE A O 1
ATOM 1271 N N . PHE A 1 155 ? -14.627 6.311 49.456 1.00 60.31 155 PHE A N 1
ATOM 1272 C CA . PHE A 1 155 ? -15.333 5.040 49.633 1.00 60.31 155 PHE A CA 1
ATOM 1273 C C . PHE A 1 155 ? -16.628 4.920 48.811 1.00 60.31 155 PHE A C 1
ATOM 1275 O O . PHE A 1 155 ? -16.918 3.825 48.331 1.00 60.31 155 PHE A O 1
ATOM 1282 N N . GLN A 1 156 ? -17.385 6.007 48.599 1.00 61.19 156 GLN A N 1
ATOM 1283 C CA . GLN A 1 156 ? -18.607 5.955 47.776 1.00 61.19 156 GLN A CA 1
ATOM 1284 C C . GLN A 1 156 ? -18.279 5.87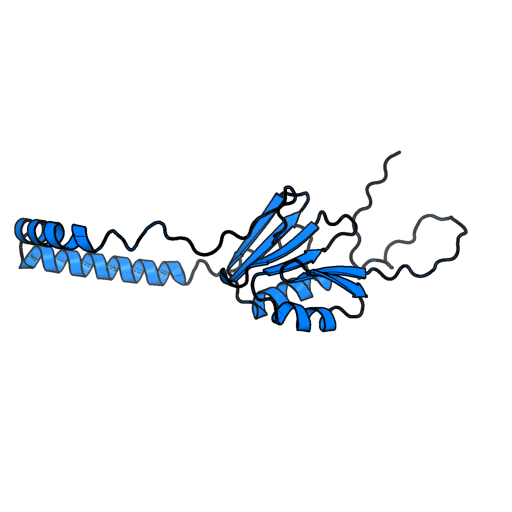7 46.281 1.00 61.19 156 GLN A C 1
ATOM 1286 O O . GLN A 1 156 ? -18.918 5.129 45.545 1.00 61.19 156 GLN A O 1
ATOM 1291 N N . PHE A 1 157 ? -17.215 6.555 45.847 1.00 59.91 157 PHE A N 1
ATOM 1292 C CA . PHE A 1 157 ? -16.743 6.497 44.464 1.00 59.91 157 PHE A CA 1
ATOM 1293 C C . PHE A 1 157 ? -16.237 5.100 44.059 1.00 59.91 157 PHE A C 1
ATOM 1295 O O . PHE A 1 157 ? -16.568 4.612 42.978 1.00 59.91 157 PHE A O 1
ATOM 1302 N N . ILE A 1 158 ? -15.486 4.416 44.935 1.00 61.59 158 ILE A N 1
ATOM 1303 C CA . ILE A 1 158 ? -15.019 3.038 44.685 1.00 61.59 158 ILE A CA 1
ATOM 1304 C C . ILE A 1 158 ? -16.204 2.064 44.587 1.00 61.59 158 ILE A C 1
ATOM 1306 O O . ILE A 1 158 ? -16.212 1.195 43.714 1.00 61.59 158 ILE A O 1
ATOM 1310 N N . ALA A 1 159 ? -17.225 2.229 45.435 1.00 59.28 159 ALA A N 1
ATOM 1311 C CA . ALA A 1 159 ? -18.436 1.416 45.367 1.00 59.28 159 ALA A CA 1
ATOM 1312 C C . ALA A 1 159 ? -19.198 1.636 44.044 1.00 59.28 159 ALA A C 1
ATOM 1314 O O . ALA A 1 159 ? -19.604 0.662 43.412 1.00 59.28 159 ALA A O 1
ATOM 1315 N N . GLN A 1 160 ? -19.307 2.883 43.571 1.00 56.66 160 GLN A N 1
ATOM 1316 C CA . GLN A 1 160 ? -19.962 3.224 42.300 1.00 56.66 160 GLN A CA 1
ATOM 1317 C C . GLN A 1 160 ? -19.200 2.670 41.078 1.00 56.66 160 GLN A C 1
ATOM 1319 O O . GLN A 1 160 ? -19.793 2.050 40.197 1.00 56.66 160 GLN A O 1
ATOM 1324 N N . MET A 1 161 ? -17.868 2.807 41.051 1.00 54.50 161 MET A N 1
ATOM 1325 C CA . MET A 1 161 ? -17.023 2.286 39.963 1.00 54.50 161 MET A CA 1
ATOM 1326 C C . MET A 1 161 ? -17.039 0.754 39.877 1.00 54.50 161 MET A C 1
ATOM 1328 O O . MET A 1 161 ? -16.885 0.207 38.786 1.00 54.50 161 MET A O 1
ATOM 1332 N N . SER A 1 162 ? -17.250 0.052 40.996 1.00 54.78 162 SER A N 1
ATOM 1333 C CA . SER A 1 162 ? -17.330 -1.416 41.007 1.00 54.78 162 SER A CA 1
ATOM 1334 C C . SER A 1 162 ? -18.572 -1.972 40.297 1.00 54.78 162 SER A C 1
ATOM 1336 O O . SER A 1 162 ? -18.539 -3.109 39.829 1.00 54.78 162 SER A O 1
ATOM 1338 N N . LEU A 1 163 ? -19.633 -1.167 40.158 1.00 47.59 163 LEU A N 1
ATOM 1339 C CA . LEU A 1 163 ? -20.859 -1.561 39.462 1.00 47.59 163 LEU A CA 1
ATOM 1340 C C . LEU A 1 163 ? -20.795 -1.236 37.956 1.00 47.59 163 LEU A C 1
ATOM 1342 O O . LEU A 1 163 ? -21.221 -2.050 37.136 1.00 47.59 163 LEU A O 1
ATOM 1346 N N . ASP A 1 164 ? -20.177 -0.110 37.580 1.00 46.91 164 ASP A N 1
ATOM 1347 C CA . ASP A 1 164 ? -20.098 0.342 36.180 1.00 46.91 164 ASP A CA 1
ATOM 1348 C C . ASP A 1 164 ? -18.895 -0.234 35.400 1.00 46.91 164 ASP A C 1
ATOM 1350 O O . ASP A 1 164 ? -18.944 -0.359 34.171 1.00 46.91 164 ASP A O 1
ATOM 1354 N N . ALA A 1 165 ? -17.824 -0.667 36.079 1.00 45.72 165 ALA A N 1
ATOM 1355 C CA . ALA A 1 165 ? -16.657 -1.274 35.425 1.00 45.72 165 ALA A CA 1
ATOM 1356 C C . ALA A 1 165 ? -16.950 -2.652 34.802 1.00 45.72 165 ALA A C 1
ATOM 1358 O O . ALA A 1 165 ? -16.256 -3.062 33.872 1.00 45.72 165 ALA A O 1
ATOM 1359 N N . ILE A 1 166 ? -17.995 -3.353 35.256 1.00 50.72 166 ILE A N 1
ATOM 1360 C CA . ILE A 1 166 ? -18.357 -4.677 34.725 1.00 50.72 166 ILE A CA 1
ATOM 1361 C C . ILE A 1 166 ? -19.062 -4.559 33.360 1.00 50.72 166 ILE A C 1
ATOM 1363 O O . ILE A 1 166 ? -18.959 -5.471 32.542 1.00 50.72 166 ILE A O 1
ATOM 1367 N N . CYS A 1 167 ? -19.695 -3.420 33.053 1.00 48.78 167 CYS A N 1
ATOM 1368 C CA . CYS A 1 167 ? -20.362 -3.206 31.761 1.00 48.78 167 CYS A CA 1
ATOM 1369 C C . CYS A 1 167 ? -19.542 -2.364 30.762 1.00 48.78 167 CYS A C 1
ATOM 1371 O O . CYS A 1 167 ? -19.785 -2.443 29.560 1.00 48.78 167 CYS A O 1
ATOM 1373 N N . GLY A 1 168 ? -18.559 -1.579 31.222 1.00 42.41 168 GLY A N 1
ATOM 1374 C CA . GLY 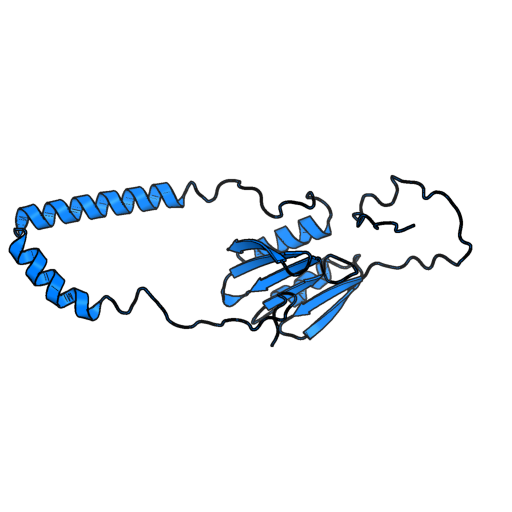A 1 168 ? -17.765 -0.685 30.363 1.00 42.41 168 GLY A CA 1
ATOM 1375 C C . GLY A 1 168 ? -16.489 -1.284 29.751 1.00 42.41 168 GLY A C 1
ATOM 1376 O O . GLY A 1 168 ? -15.957 -0.736 28.786 1.00 42.41 168 GLY A O 1
ATOM 1377 N N . LEU A 1 169 ? -15.992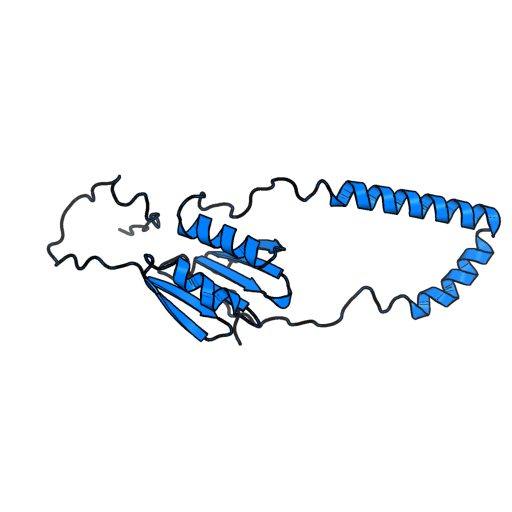 -2.413 30.266 1.00 44.91 169 LEU A N 1
ATOM 1378 C CA . LEU A 1 169 ? -14.691 -2.993 29.883 1.00 44.91 169 LEU A CA 1
ATOM 1379 C C . LEU A 1 169 ? -14.731 -3.980 28.700 1.00 44.91 169 LEU A C 1
ATOM 1381 O O . LEU A 1 169 ? -13.760 -4.694 28.467 1.00 44.91 169 LEU A O 1
ATOM 1385 N N . ILE A 1 170 ? -15.811 -3.995 27.911 1.00 47.56 170 ILE A N 1
ATOM 1386 C CA . ILE A 1 170 ? -15.878 -4.764 26.649 1.00 47.56 170 ILE A CA 1
ATOM 1387 C C . ILE A 1 170 ? -15.552 -3.890 25.415 1.00 47.56 170 ILE A C 1
ATOM 1389 O O . ILE A 1 170 ? -15.347 -4.413 24.325 1.00 47.56 170 ILE A O 1
ATOM 1393 N N . LEU A 1 171 ? -15.413 -2.563 25.548 1.00 47.41 171 LEU A N 1
ATOM 1394 C CA . LEU A 1 171 ? -15.206 -1.671 24.389 1.00 47.41 171 LEU A CA 1
ATOM 1395 C C . LEU A 1 171 ? -13.765 -1.194 24.148 1.00 47.41 171 LEU A C 1
ATOM 1397 O O . LEU A 1 171 ? -13.533 -0.410 23.229 1.00 47.41 171 LEU A O 1
ATOM 1401 N N . ILE A 1 172 ? -12.779 -1.687 24.900 1.00 49.81 172 ILE A N 1
ATOM 1402 C CA . ILE A 1 172 ? -11.362 -1.368 24.666 1.00 49.81 172 ILE A CA 1
ATOM 1403 C C . ILE A 1 172 ? -10.557 -2.666 24.643 1.00 49.81 172 ILE A C 1
ATOM 1405 O O . ILE A 1 172 ? -9.890 -3.025 25.605 1.00 49.81 172 ILE A O 1
ATOM 1409 N N . GLY A 1 173 ? -10.629 -3.390 23.528 1.00 41.03 173 GLY A N 1
ATOM 1410 C CA . GLY A 1 173 ? -9.715 -4.500 23.271 1.00 41.03 173 GLY A CA 1
ATOM 1411 C C . GLY A 1 173 ? -10.361 -5.680 22.563 1.00 41.03 173 GLY A C 1
ATOM 1412 O O . GLY A 1 173 ? -10.998 -6.513 23.189 1.00 41.03 173 GLY A O 1
ATOM 1413 N N . GLY A 1 174 ? -10.092 -5.790 21.261 1.00 42.06 174 GLY A N 1
ATOM 1414 C CA . GLY A 1 174 ? -10.228 -7.049 20.529 1.00 42.06 174 GLY A CA 1
ATOM 1415 C C . GLY A 1 174 ? -11.582 -7.244 19.854 1.00 42.06 174 GLY A C 1
ATOM 1416 O O . GLY A 1 174 ? -12.538 -7.711 20.455 1.00 42.06 174 GLY A O 1
ATOM 1417 N N . GLY A 1 175 ? -11.645 -6.942 18.557 1.00 34.75 175 GLY A N 1
ATOM 1418 C CA . GLY A 1 175 ? -12.869 -7.150 17.789 1.00 34.75 175 GLY A CA 1
ATOM 1419 C C . GLY A 1 175 ? -12.715 -6.891 16.299 1.00 34.75 175 GLY A C 1
ATOM 1420 O O . GLY A 1 175 ? -13.350 -5.997 15.763 1.00 34.75 175 GLY A O 1
ATOM 1421 N N . ALA A 1 176 ? -11.832 -7.662 15.661 1.00 42.06 176 ALA A N 1
ATOM 1422 C CA . ALA A 1 176 ? -11.977 -8.144 14.286 1.00 42.06 176 ALA A CA 1
ATOM 1423 C C . ALA A 1 176 ? -12.535 -7.168 13.229 1.00 42.06 176 ALA A C 1
ATOM 1425 O O . ALA A 1 176 ? -13.720 -7.207 12.924 1.00 42.06 176 ALA A O 1
ATOM 1426 N N . LEU A 1 177 ? -11.675 -6.410 12.538 1.00 37.25 177 LEU A N 1
ATOM 1427 C CA . LEU A 1 177 ? -12.045 -5.813 11.247 1.00 37.25 177 LEU A CA 1
ATOM 1428 C C . LEU A 1 177 ? -10.894 -5.948 10.230 1.00 37.25 177 LEU A C 1
ATOM 1430 O O . LEU A 1 177 ? -10.018 -5.099 10.096 1.00 37.25 177 LEU A O 1
ATOM 1434 N N . THR A 1 178 ? -10.942 -7.086 9.525 1.00 48.34 178 THR A N 1
ATOM 1435 C CA . THR A 1 178 ? -10.213 -7.470 8.300 1.00 48.34 178 THR A CA 1
ATOM 1436 C C . THR A 1 178 ? -8.684 -7.472 8.383 1.00 48.34 178 THR A C 1
ATOM 1438 O O . THR A 1 178 ? -8.022 -6.534 7.932 1.00 48.34 178 THR A O 1
ATOM 1441 N N . SER A 1 179 ? -8.095 -8.567 8.882 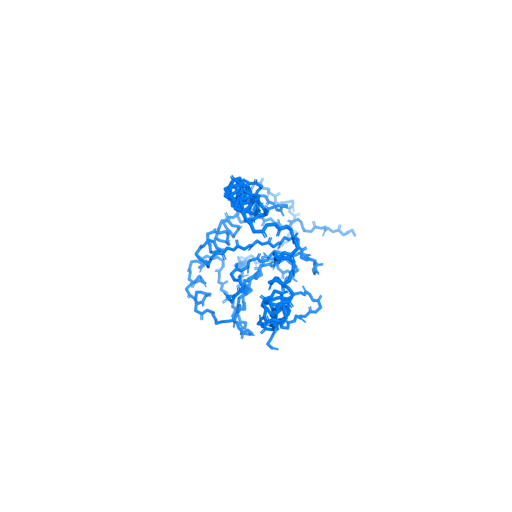1.00 59.25 179 SER A N 1
ATOM 1442 C CA . SER A 1 179 ? -6.745 -8.929 8.437 1.00 59.25 179 SER A CA 1
ATOM 1443 C C . SER A 1 179 ? -6.843 -9.301 6.959 1.00 59.25 179 SER A C 1
ATOM 1445 O O . SER A 1 179 ? -7.385 -10.346 6.613 1.00 59.25 179 SER A O 1
ATOM 1447 N N . LEU A 1 180 ? -6.390 -8.410 6.081 1.00 76.44 180 LEU A N 1
ATOM 1448 C CA . LEU A 1 180 ? -6.080 -8.805 4.713 1.00 76.44 180 LEU A CA 1
ATOM 1449 C C . LEU A 1 180 ? -5.006 -9.895 4.795 1.00 76.44 180 LEU A C 1
ATOM 1451 O O . LEU A 1 180 ? -4.031 -9.725 5.536 1.00 76.44 180 LEU A O 1
ATOM 1455 N N . ASN A 1 181 ? -5.218 -11.006 4.090 1.00 85.94 181 ASN A N 1
ATOM 1456 C CA . ASN A 1 181 ? -4.222 -12.065 3.999 1.00 85.94 181 ASN A CA 1
ATOM 1457 C C . ASN A 1 181 ? -2.954 -11.512 3.344 1.00 85.94 181 ASN A C 1
ATOM 1459 O O . ASN A 1 181 ? -3.004 -10.542 2.580 1.00 85.94 181 ASN A O 1
ATOM 1463 N N . ARG A 1 182 ? -1.809 -12.120 3.655 1.00 87.38 182 ARG A N 1
ATOM 1464 C CA . ARG A 1 182 ? -0.513 -11.712 3.109 1.00 87.38 182 ARG A CA 1
ATOM 1465 C C . ARG A 1 182 ? 0.242 -12.902 2.544 1.00 87.38 182 ARG A C 1
ATOM 1467 O O . ARG A 1 182 ? 0.140 -14.002 3.080 1.00 87.38 182 ARG A O 1
ATOM 1474 N N . SER A 1 183 ? 0.995 -12.655 1.480 1.00 89.00 183 SER A N 1
ATOM 1475 C CA . SER A 1 183 ? 2.026 -13.567 0.987 1.00 89.00 183 SER A CA 1
ATOM 1476 C C . SER A 1 183 ? 3.290 -13.499 1.851 1.00 89.00 183 SER A C 1
ATOM 1478 O O . SER A 1 183 ? 3.457 -12.582 2.659 1.00 89.00 183 SER A O 1
ATOM 1480 N N . ASP A 1 184 ? 4.230 -14.410 1.594 1.00 85.69 184 ASP A N 1
ATOM 1481 C CA . ASP A 1 184 ? 5.570 -14.392 2.199 1.00 85.69 184 ASP A CA 1
ATOM 1482 C C . ASP A 1 184 ? 6.364 -13.119 1.848 1.00 85.69 184 ASP A C 1
ATOM 1484 O O . ASP A 1 184 ? 7.188 -12.664 2.636 1.00 85.69 184 ASP A O 1
ATOM 1488 N N . SER A 1 185 ? 6.068 -12.493 0.702 1.00 83.62 185 SER A N 1
ATOM 1489 C CA . SER A 1 185 ? 6.633 -11.193 0.308 1.00 83.62 185 SER A CA 1
ATOM 1490 C C . SER A 1 185 ? 5.983 -9.992 1.007 1.00 83.62 185 SER A C 1
ATOM 1492 O O . SER A 1 185 ? 6.425 -8.860 0.828 1.00 83.62 185 SER A O 1
ATOM 1494 N N . GLY A 1 186 ? 4.918 -10.211 1.786 1.00 85.31 186 GLY A N 1
ATOM 1495 C CA . GLY A 1 186 ? 4.187 -9.170 2.512 1.00 85.31 186 GLY A CA 1
ATOM 1496 C C . GLY A 1 186 ? 3.076 -8.470 1.725 1.00 85.31 186 GLY A C 1
ATOM 1497 O O . GLY A 1 186 ? 2.319 -7.688 2.323 1.00 85.31 186 GLY A O 1
ATOM 1498 N N . LYS A 1 187 ? 2.940 -8.775 0.426 1.00 91.81 187 LYS A N 1
ATOM 1499 C CA . LYS A 1 187 ? 1.865 -8.281 -0.445 1.00 91.81 187 LYS A CA 1
ATOM 1500 C C . LYS A 1 187 ? 0.509 -8.785 0.043 1.00 91.81 187 LYS A C 1
ATOM 1502 O O . LYS A 1 187 ? 0.379 -9.933 0.471 1.00 91.81 187 LYS A O 1
ATOM 1507 N N . PHE A 1 188 ? -0.516 -7.943 -0.046 1.00 91.31 188 PHE A N 1
ATOM 1508 C CA . PHE A 1 188 ? -1.887 -8.382 0.198 1.00 91.31 188 PHE A CA 1
ATOM 1509 C C . PHE A 1 188 ? -2.341 -9.418 -0.837 1.00 91.31 188 PHE A C 1
ATOM 1511 O O . PHE A 1 188 ? -2.119 -9.261 -2.041 1.00 91.31 188 PHE A O 1
ATOM 1518 N N . VAL A 1 189 ? -3.016 -10.459 -0.358 1.00 88.69 189 VAL A N 1
ATOM 1519 C CA . VAL A 1 189 ? -3.641 -11.501 -1.182 1.00 88.69 189 VAL A CA 1
ATOM 1520 C C . VAL A 1 189 ? -5.124 -11.631 -0.834 1.00 88.69 189 VAL A C 1
ATOM 1522 O O . VAL A 1 189 ? -5.556 -11.198 0.240 1.00 88.69 189 VAL A O 1
ATOM 1525 N N . GLU A 1 190 ? -5.902 -12.178 -1.772 1.00 77.12 190 GLU A N 1
ATOM 1526 C CA . GLU A 1 190 ? -7.345 -12.389 -1.599 1.00 77.12 190 GLU A CA 1
ATOM 1527 C C . GLU A 1 190 ? -7.678 -13.474 -0.563 1.00 77.12 190 GLU A C 1
ATOM 1529 O O . GLU A 1 190 ? -6.912 -14.456 -0.429 1.00 77.12 190 GLU A O 1
#

Sequence (190 aa):
MEYRNLGYCYKHKEAHKPIEKIDSEEKSSEANIRYNIDGKKYEISSKEIDEMLIPLKKAKKYWIVDLGIDEDEFVQYAVKKNELEHWDNSKKIETKKMIMEEAFVTLKSKLGGDLGHTKWWGDDEVENKLSKSLIIVILISILIFTIIILEQGIFQFIAQMSLDAICGLILIGGGALTSLNRSDSGKFVE

Radius of gyration: 25.31 Å; chains: 1; bounding box: 53×34×81 Å

Secondary structure (DSSP, 8-state):
---------GGGTTSSPPPP---S-----PPEEEEEETTEEEEEEGGGHHHHHHHHTT-SSEEEEE-STTS-SEEEEETTTTEEEEEETTEEEEEEE--HHHHHHHHHHHHTT-S-TT-SS---SSHHHHHHHHHHHHHHHHHHHHHHHHHH-HHHHHHHHHHHHHHHTTSSS-------EE-TTS-EE-